Protein AF-0000000082937561 (afdb_homodimer)

Nearest PDB structures (foldseek):
  4a1i-assembly1_A  TM=9.685E-01  e=6.137E-28  Bacillus subtilis
  2mtz-assembly1_A  TM=8.978E-01  e=2.036E-22  Bacillus subtilis subsp. subtilis str. 168
  4jmx-assembly1_A  TM=8.622E-01  e=7.258E-08  Mycobacterium tuberculosis
  5uwv-assembly1_B  TM=8.806E-01  e=7.119E-07  Mycobacteroides abscessus ATCC 19977
  4gsq-assembly1_A  TM=8.524E-01  e=8.566E-07  Mycobacterium tuberculosis

Secondary structure (DSSP, 8-state):
-EEEPPTT--HHHHHHHHT--HHHHHHH-TTS-TT---TT-EEE-TT---GGG--EEEEEETTTTEEEEEETTEEEEEEE-BEE-TTSPPPPEEEEEEEEEE---GGGTTEEEEESSTT-EEE--S-GGGTTSEEESSSEE--HHHHHHHHHHS-TT-EEEEE-/-EEEPPTT--HHHHHHHHT--HHHHHHH-TTS-TT---TT-EEE-TT---GGG--EEEEEETTTTEEEEEETTEEEEEEE-BEE-TTSPPPPEEEEEEEEEE---GGGTTEEEEESSTT-EEE--S-GGGTTSEEESSSEE--HHHHHHHHHHS-TT-EEEEE-

Foldseek 3Di:
DKDFDAPPDALVQLCLLQVHDSVVQCVQPVVDDRGDDDGRDITDDPDADAQVVFQKAWEAEQVQQKIFIDGVNHTDDMFHKEFAAPPQGADAFKWWFNDKDACPDAQQAGIWTGISHRPETEGEGPCQVRTNYRHDSHYIYGHNVVVVVVPVPGDGSHMYGYDD/DKDFDAPPDALVQLCLLQVHDSVVQCVQPVVDDRGDDDGRDITDDPDADAQVVFQKAWEAEQVQQKIFIDGVNHTDDMFGKEFAAPPQGADAFKWWFNDKDACPDAQQGGIWTGISHRPETEGEGPCQVRTNYRHDSHYIYGHNVVVVVVPVPGDGSHMYGYDD

Organism: NCBI:txid1808955

Solvent-accessible surface area (backbone atoms only — not comparable to full-atom values): 16791 Å² total; per-residue (Å²): 47,77,43,65,38,50,84,92,59,44,60,31,40,50,18,54,19,61,53,39,57,48,67,61,36,47,66,62,33,78,85,57,54,81,88,59,78,50,62,69,37,78,40,46,42,80,97,43,57,54,44,85,78,43,58,44,38,36,42,34,28,58,78,75,25,32,38,35,35,25,46,76,86,36,81,73,49,76,42,64,17,16,30,21,16,90,99,26,56,46,75,71,47,82,39,27,30,72,43,71,22,61,51,57,38,66,73,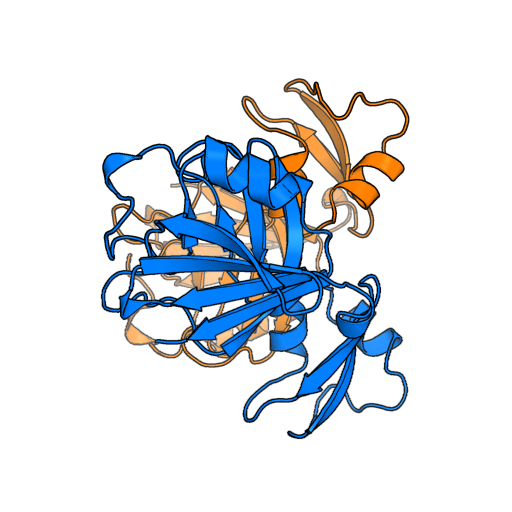35,18,50,23,38,30,32,34,50,35,67,85,33,31,44,21,9,35,72,52,70,84,50,52,64,35,60,72,38,82,21,32,36,31,27,47,42,72,54,36,49,52,50,55,73,70,48,60,72,24,26,36,34,38,30,41,103,46,78,43,67,38,48,84,90,61,44,59,30,41,52,18,53,18,60,52,40,56,49,68,58,36,47,66,62,31,78,87,56,54,80,88,59,79,51,62,71,39,79,40,45,41,80,94,44,57,54,41,84,78,42,59,43,38,35,40,35,29,59,78,74,26,33,38,34,35,26,46,76,88,36,80,73,49,75,42,65,16,17,30,22,15,90,100,25,56,46,75,70,46,82,38,27,30,70,43,70,22,61,52,56,39,68,73,36,18,51,25,36,31,32,34,48,36,68,83,34,31,44,20,9,34,69,54,71,84,49,52,63,35,61,71,37,83,21,31,38,32,28,48,40,71,54,36,49,52,50,56,73,71,50,60,72,24,27,37,33,39,31,42,102

Sequence (328 aa):
MIHTVKPGETLAQISLDYRTSLSMIINANPTINPNVIYPGQSIVIPGLPSPHTIPYHINVSINNRSLKLFKNGQLQKQYPIAVGRILHETPVGDFIIINKAPNPGGPYGTMWMSLSKQHYGIHGTNNPSSIGKAVSLGCIRMYNKDVEELSRLVPIGTRVTINPMIHTVKPGETLAQISLDYRTSLSMIINANPTINPNVIYPGQSIVIPGLPSPHTIPYHINVSINNRSLKLFKNGQLQKQYPIAVGRILHETPVGDFIIINKAPNPGGPYGTMWMSLSKQHYGIHGTNNPSSIGKAVSLGCIRMYNKDVEELSRLVPIGTRVTINP

pLDDT: mean 94.38, std 4.61, range [73.19, 98.94]

Radius of gyration: 19.63 Å; Cα contacts (8 Å, |Δi|>4): 800; chains: 2; bounding box: 46×50×46 Å

InterPro domains:
  IPR005490 L,D-transpeptidase catalytic domain [PF03734] (55-162)
  IPR005490 L,D-transpeptidase catalytic domain [PS52029] (56-163)
  IPR005490 L,D-transpeptidase catalytic domain [cd16913] (57-162)
  IPR018392 LysM domain [PF01476] (3-46)
  IPR018392 LysM domain [PS51782] (1-45)
  IPR018392 LysM domain [SM00257] (2-46)
  IPR018392 LysM domain [cd00118] (2-45)
  IPR036779 LysM domain superfamily [G3DSA:3.10.350.10] (1-51)
  IPR036779 LysM domain superfamily [SSF54106] (2-46)
  IPR038063 L,D-transpeptidase catalytic domain-like [G3DSA:2.40.440.10] (52-163)
  IPR038063 L,D-transpeptidase catalytic domain-like [SSF141523] (55-162)
  IPR050979 Bacterial L,D-transpeptidase [PTHR30582] (2-163)

Structure (mmCIF, N/CA/C/O backbone):
data_AF-0000000082937561-model_v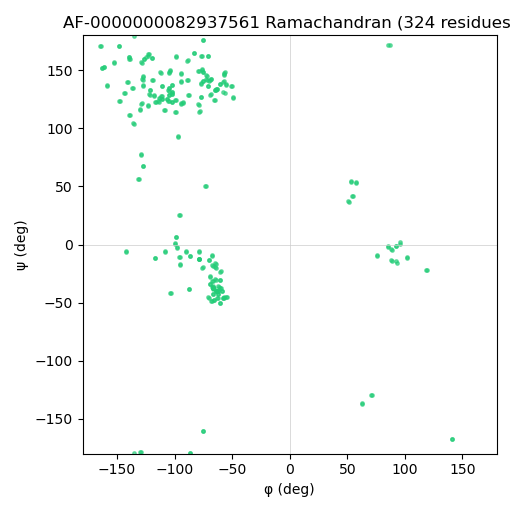1
#
loop_
_entity.id
_enti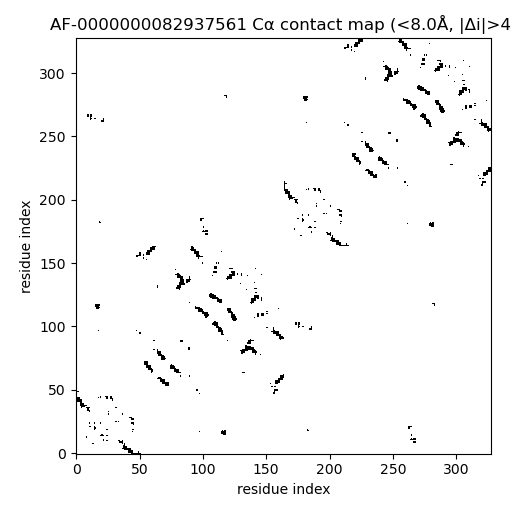ty.type
_entity.pdbx_description
1 polymer 'L,D-transpeptidase family protein'
#
loop_
_atom_site.group_PDB
_atom_site.id
_atom_site.type_symbol
_atom_site.label_atom_id
_atom_site.label_alt_id
_atom_site.label_comp_id
_atom_site.label_asym_id
_atom_site.label_entity_id
_atom_site.label_seq_id
_atom_site.pdbx_PDB_ins_code
_atom_site.Cartn_x
_atom_site.Cartn_y
_atom_site.Cartn_z
_atom_site.occupancy
_atom_site.B_iso_or_equiv
_atom_site.auth_seq_id
_atom_site.auth_comp_id
_atom_site.auth_asym_id
_atom_site.auth_atom_id
_atom_site.pdbx_PDB_model_num
ATOM 1 N N . MET A 1 1 ? 3.516 0.221 18.75 1 91.94 1 MET A N 1
ATOM 2 C CA . MET A 1 1 ? 2.178 0.688 19.094 1 91.94 1 MET A CA 1
ATOM 3 C C . MET A 1 1 ? 1.214 -0.484 19.25 1 91.94 1 MET A C 1
ATOM 5 O O . MET A 1 1 ? 1.534 -1.61 18.859 1 91.94 1 MET A O 1
ATOM 9 N N . ILE A 1 2 ? 0.009 -0.088 19.812 1 95.06 2 ILE A N 1
ATOM 10 C CA . ILE A 1 2 ? -1 -1.123 20.016 1 95.06 2 ILE A CA 1
ATOM 11 C C . ILE A 1 2 ? -2.195 -0.861 19.094 1 95.06 2 ILE A C 1
ATOM 13 O O . ILE A 1 2 ? -2.682 0.269 19.016 1 95.06 2 ILE A O 1
ATOM 17 N N . HIS A 1 3 ? -2.525 -1.867 18.344 1 96.06 3 HIS A N 1
ATOM 18 C CA . HIS A 1 3 ? -3.74 -1.872 17.531 1 96.06 3 HIS A CA 1
ATOM 19 C C . HIS A 1 3 ? -4.832 -2.711 18.188 1 96.06 3 HIS A C 1
ATOM 21 O O . HIS A 1 3 ? -4.582 -3.838 18.625 1 96.06 3 HIS A O 1
ATOM 27 N N . THR A 1 4 ? -6.012 -2.178 18.281 1 95.25 4 THR A N 1
ATOM 28 C CA . THR A 1 4 ? -7.16 -2.932 18.766 1 95.25 4 THR A CA 1
ATOM 29 C C . THR A 1 4 ? -7.922 -3.566 17.609 1 95.25 4 THR A C 1
ATOM 31 O O . THR A 1 4 ? -8.43 -2.863 16.734 1 95.25 4 THR A O 1
ATOM 34 N N . VAL A 1 5 ? -8.07 -4.832 17.625 1 95.19 5 VAL A N 1
ATOM 35 C CA . VAL A 1 5 ? -8.664 -5.594 16.531 1 95.19 5 VAL A CA 1
ATOM 36 C C . VAL A 1 5 ? -10.133 -5.203 16.375 1 95.19 5 VAL A C 1
ATOM 38 O O . VAL A 1 5 ? -10.867 -5.113 17.359 1 95.19 5 VAL A O 1
ATOM 41 N N . LYS A 1 6 ? -10.484 -4.969 15.148 1 93.44 6 LYS A N 1
ATOM 42 C CA . LYS A 1 6 ? -11.867 -4.684 14.797 1 93.44 6 LYS A CA 1
ATOM 43 C C . LYS A 1 6 ? -12.57 -5.93 14.258 1 93.44 6 LYS A C 1
ATOM 45 O O . LYS A 1 6 ? -11.914 -6.891 13.859 1 93.44 6 LYS A O 1
ATOM 50 N N . PRO A 1 7 ? -13.938 -5.875 14.289 1 91.38 7 PRO A N 1
ATOM 51 C CA . PRO A 1 7 ? -14.664 -7.027 13.75 1 91.38 7 PRO A CA 1
ATOM 52 C C . PRO A 1 7 ? -14.289 -7.348 12.305 1 91.38 7 PRO A C 1
ATOM 54 O O . PRO A 1 7 ? -14.234 -6.445 11.469 1 91.38 7 PRO A O 1
ATOM 57 N N . GLY A 1 8 ? -13.992 -8.617 12.07 1 87.75 8 GLY A N 1
ATOM 58 C CA . GLY A 1 8 ? -13.742 -9.07 10.711 1 87.75 8 GLY A CA 1
ATOM 59 C C . GLY A 1 8 ? -12.281 -8.93 10.305 1 87.75 8 GLY A C 1
ATOM 60 O O . GLY A 1 8 ? -11.883 -9.422 9.25 1 87.75 8 GLY A O 1
ATOM 61 N N . GLU A 1 9 ? -11.469 -8.359 11.156 1 90.38 9 GLU A N 1
ATOM 62 C CA . GLU A 1 9 ? -10.062 -8.164 10.805 1 90.38 9 GLU A CA 1
ATOM 63 C C . GLU A 1 9 ? -9.273 -9.453 10.969 1 90.38 9 GLU A C 1
ATOM 65 O O . GLU A 1 9 ? -9.617 -10.297 11.797 1 90.38 9 GLU A O 1
ATOM 70 N N . THR A 1 10 ? -8.25 -9.562 10.125 1 89.81 10 THR A N 1
ATOM 71 C CA . THR A 1 10 ? -7.258 -10.633 10.242 1 89.81 10 THR A CA 1
ATOM 72 C C . THR A 1 10 ? -5.863 -10.047 10.453 1 89.81 10 THR A C 1
ATOM 74 O O . THR A 1 10 ? -5.621 -8.875 10.164 1 89.81 10 THR A O 1
ATOM 77 N N . LEU A 1 11 ? -4.961 -10.875 10.961 1 91.06 11 LEU A N 1
ATOM 78 C CA . LEU A 1 11 ? -3.582 -10.422 11.094 1 91.06 11 LEU A CA 1
ATOM 79 C C . LEU A 1 11 ? -2.998 -10.062 9.727 1 91.06 11 LEU A C 1
ATOM 81 O O . LEU A 1 11 ? -2.191 -9.133 9.617 1 91.06 11 LEU A O 1
ATOM 85 N N . ALA A 1 12 ? -3.51 -10.766 8.766 1 89.19 12 ALA A N 1
ATOM 86 C CA . ALA A 1 12 ? -3.041 -10.523 7.406 1 89.19 12 ALA A CA 1
ATOM 87 C C . ALA A 1 12 ? -3.434 -9.125 6.934 1 89.19 12 ALA A C 1
ATOM 89 O O . ALA A 1 12 ? -2.604 -8.391 6.398 1 89.19 12 ALA A O 1
ATOM 90 N N . GLN A 1 13 ? -4.641 -8.82 7.148 1 90.5 13 GLN A N 1
ATOM 91 C CA . GLN A 1 13 ? -5.086 -7.496 6.734 1 90.5 13 GLN A CA 1
ATOM 92 C C . GLN A 1 13 ? -4.41 -6.402 7.555 1 90.5 13 GLN A C 1
ATOM 94 O O . GLN A 1 13 ? -4.094 -5.332 7.035 1 90.5 13 GLN A O 1
ATOM 99 N N . ILE A 1 14 ? -4.184 -6.656 8.82 1 92.94 14 ILE A N 1
ATOM 100 C CA . ILE A 1 14 ? -3.494 -5.703 9.688 1 92.94 14 ILE A CA 1
ATOM 101 C C . ILE A 1 14 ? -2.072 -5.48 9.172 1 92.94 14 ILE A C 1
ATOM 103 O O . ILE A 1 14 ? -1.595 -4.344 9.125 1 92.94 14 ILE A O 1
ATOM 107 N N . SER A 1 15 ? -1.448 -6.492 8.75 1 91.69 15 SER A N 1
ATOM 108 C CA . SER A 1 15 ? -0.121 -6.414 8.148 1 91.69 15 SER A CA 1
ATOM 109 C C . SER A 1 15 ? -0.12 -5.5 6.926 1 91.69 15 SER A C 1
ATOM 111 O O . SER A 1 15 ? 0.752 -4.637 6.793 1 91.69 15 SER A O 1
ATOM 113 N N . LEU A 1 16 ? -1.101 -5.66 6.062 1 90.81 16 LEU A N 1
ATOM 114 C CA . LEU A 1 16 ? -1.204 -4.848 4.855 1 90.81 16 LEU A CA 1
ATOM 115 C C . LEU A 1 16 ? -1.495 -3.391 5.207 1 90.81 16 LEU A C 1
ATOM 117 O O . LEU A 1 16 ? -0.904 -2.479 4.621 1 90.81 16 LEU A O 1
ATOM 121 N N . ASP A 1 17 ? -2.307 -3.184 6.207 1 93.62 17 ASP A N 1
ATOM 122 C CA . ASP A 1 17 ? -2.723 -1.843 6.605 1 93.62 17 ASP A CA 1
ATOM 123 C C . ASP A 1 17 ? -1.543 -1.038 7.145 1 93.62 17 ASP A C 1
ATOM 125 O O . ASP A 1 17 ? -1.39 0.142 6.824 1 93.62 17 ASP A O 1
ATOM 129 N N . TYR A 1 18 ? -0.669 -1.726 7.867 1 93.44 18 TYR A N 1
ATOM 130 C CA . TYR A 1 18 ? 0.402 -1.01 8.555 1 93.44 18 TYR A CA 1
ATOM 131 C C . TYR A 1 18 ? 1.706 -1.103 7.77 1 93.44 18 TYR A C 1
ATOM 133 O O . TYR A 1 18 ? 2.723 -0.534 8.172 1 93.44 18 TYR A O 1
ATOM 141 N N . ARG A 1 19 ? 1.686 -1.737 6.695 1 89.25 19 ARG A N 1
ATOM 142 C CA . ARG A 1 19 ? 2.891 -1.939 5.898 1 89.25 19 ARG A CA 1
ATOM 143 C C . ARG A 1 19 ? 3.996 -2.58 6.73 1 89.25 19 ARG A C 1
ATOM 145 O O . ARG A 1 19 ? 5.152 -2.158 6.664 1 89.25 19 ARG A O 1
ATOM 152 N N . THR A 1 20 ? 3.586 -3.551 7.535 1 86.81 20 THR A N 1
ATOM 153 C CA . THR A 1 20 ? 4.473 -4.367 8.359 1 86.81 20 THR A CA 1
ATOM 154 C C . THR A 1 20 ? 4.32 -5.848 8.016 1 86.81 20 THR A C 1
ATOM 156 O O . THR A 1 20 ? 3.199 -6.352 7.906 1 86.81 20 THR A O 1
ATOM 159 N N . SER A 1 21 ? 5.426 -6.469 7.766 1 84.94 21 SER A N 1
ATOM 160 C CA . SER A 1 21 ? 5.324 -7.867 7.359 1 84.94 21 SER A CA 1
ATOM 161 C C . SER A 1 21 ? 4.578 -8.688 8.398 1 84.94 21 SER A C 1
ATOM 163 O O . SER A 1 21 ? 4.66 -8.414 9.602 1 84.94 21 SER A O 1
ATOM 165 N N . LEU A 1 22 ? 3.885 -9.688 7.906 1 87.5 22 LEU A N 1
ATOM 166 C CA . LEU A 1 22 ? 3.139 -10.57 8.797 1 87.5 22 LEU A CA 1
ATOM 167 C C . LEU A 1 22 ? 4.07 -11.242 9.805 1 87.5 22 LEU A C 1
ATOM 169 O O . LEU A 1 22 ? 3.738 -11.344 10.992 1 87.5 22 LEU A O 1
ATOM 173 N N . SER A 1 23 ? 5.242 -11.641 9.367 1 88.62 23 SER A N 1
ATOM 174 C CA . SER A 1 23 ? 6.195 -12.305 10.242 1 88.62 23 SER A CA 1
ATOM 175 C C . SER A 1 23 ? 6.652 -11.383 11.367 1 88.62 23 SER A C 1
ATOM 177 O O . SER A 1 23 ? 6.812 -11.82 12.516 1 88.62 23 SER A O 1
ATOM 179 N N . MET A 1 24 ? 6.875 -10.148 11.078 1 87.88 24 MET A N 1
ATOM 180 C CA . MET A 1 24 ? 7.297 -9.18 12.094 1 87.88 24 MET A CA 1
ATOM 181 C C . MET A 1 24 ? 6.207 -8.984 13.141 1 87.88 24 MET A C 1
ATOM 183 O O . MET A 1 24 ? 6.5 -8.875 14.336 1 87.88 24 MET A O 1
ATOM 187 N N . ILE A 1 25 ? 4.934 -8.93 12.688 1 92.75 25 ILE A N 1
ATOM 188 C CA . ILE A 1 25 ? 3.814 -8.75 13.609 1 92.75 25 ILE A CA 1
ATOM 189 C C . ILE A 1 25 ? 3.684 -9.984 14.5 1 92.75 25 ILE A C 1
ATOM 191 O O . ILE A 1 25 ? 3.527 -9.859 15.719 1 92.75 25 ILE A O 1
ATOM 195 N N . ILE A 1 26 ? 3.822 -11.172 13.906 1 93.5 26 ILE A N 1
ATOM 196 C CA . ILE A 1 26 ? 3.711 -12.422 14.648 1 93.5 26 ILE A CA 1
ATOM 197 C C . ILE A 1 26 ? 4.809 -12.484 15.711 1 93.5 26 ILE A C 1
ATOM 199 O O . ILE A 1 26 ? 4.543 -12.805 16.875 1 93.5 26 ILE A O 1
ATOM 203 N N . ASN A 1 27 ? 6 -12.086 15.367 1 94.31 27 ASN A N 1
ATOM 204 C CA . ASN A 1 27 ? 7.129 -12.125 16.297 1 94.31 27 ASN A CA 1
ATOM 205 C C . ASN A 1 27 ? 6.945 -11.141 17.438 1 94.31 27 ASN A C 1
ATOM 207 O O . ASN A 1 27 ? 7.383 -11.406 18.562 1 94.31 27 ASN A O 1
ATOM 211 N N . ALA A 1 28 ? 6.293 -10.094 17.156 1 95.44 28 ALA A N 1
ATOM 212 C CA . ALA A 1 28 ? 6.066 -9.07 18.188 1 95.44 28 ALA A CA 1
ATOM 213 C C . ALA A 1 28 ? 4.93 -9.469 19.125 1 95.44 28 ALA A C 1
ATOM 215 O O . ALA A 1 28 ? 4.695 -8.82 20.141 1 95.44 28 ALA A O 1
ATOM 216 N N . ASN A 1 29 ? 4.172 -10.5 18.734 1 97 29 ASN A N 1
ATOM 217 C CA . ASN A 1 29 ? 3.031 -10.992 19.5 1 97 29 ASN A CA 1
ATOM 218 C C . ASN A 1 29 ? 3.127 -12.492 19.75 1 97 29 ASN A C 1
ATOM 220 O O . ASN A 1 29 ? 2.281 -13.258 19.281 1 97 29 ASN A O 1
ATOM 224 N N . PRO A 1 30 ? 4.051 -13 20.531 1 94.88 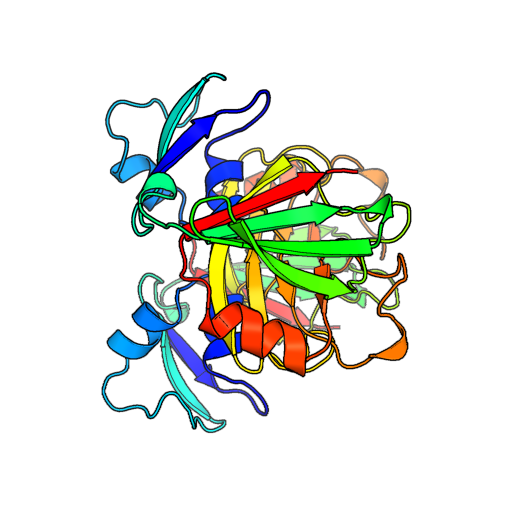30 PRO A N 1
ATOM 225 C CA . PRO A 1 30 ? 4.352 -14.43 20.641 1 94.88 30 PRO A CA 1
ATOM 226 C C . PRO A 1 30 ? 3.211 -15.227 21.281 1 94.88 30 PRO A C 1
ATOM 228 O O . PRO A 1 30 ? 3.148 -16.453 21.125 1 94.88 30 PRO A O 1
ATOM 231 N N . THR A 1 31 ? 2.336 -14.586 21.938 1 94 31 THR A N 1
ATOM 232 C CA . THR A 1 31 ? 1.303 -15.328 22.656 1 94 31 THR A CA 1
ATOM 233 C C . THR A 1 31 ? 0.015 -15.383 21.844 1 94 31 THR A C 1
ATOM 235 O O . THR A 1 31 ? -0.972 -15.984 22.266 1 94 31 THR A O 1
ATOM 238 N N . ILE A 1 32 ? 0.001 -14.781 20.766 1 92.5 32 ILE A N 1
ATOM 239 C CA . ILE A 1 32 ? -1.212 -14.734 19.953 1 92.5 32 ILE A CA 1
ATOM 240 C C . ILE A 1 32 ? -1.19 -15.852 18.922 1 92.5 32 ILE A C 1
ATOM 242 O O . ILE A 1 32 ? -0.143 -16.156 18.344 1 92.5 32 ILE A O 1
ATOM 246 N N . ASN A 1 33 ? -2.332 -16.438 18.734 1 92.12 33 ASN A N 1
ATOM 247 C CA . ASN A 1 33 ? -2.504 -17.359 17.609 1 92.12 33 ASN A CA 1
ATOM 248 C C . ASN A 1 33 ? -2.707 -16.594 16.297 1 92.12 33 ASN A C 1
ATOM 250 O O . ASN A 1 33 ? -3.719 -15.922 16.125 1 92.12 33 ASN A O 1
ATOM 254 N N . PRO A 1 34 ? -1.844 -16.672 15.383 1 87 34 PRO A N 1
ATOM 255 C CA . PRO A 1 34 ? -1.901 -15.859 14.172 1 87 34 PRO A CA 1
ATOM 256 C C . PRO A 1 34 ? -3.123 -16.172 13.312 1 87 34 PRO A C 1
ATOM 258 O O . PRO A 1 34 ? -3.502 -15.367 12.453 1 87 34 PRO A O 1
ATOM 261 N N . ASN A 1 35 ? -3.727 -17.266 13.555 1 85.88 35 ASN A N 1
ATOM 262 C CA . ASN A 1 35 ? -4.832 -17.703 12.703 1 85.88 35 ASN A CA 1
ATOM 263 C C . ASN A 1 35 ? -6.18 -17.281 13.281 1 85.88 35 ASN A C 1
ATOM 265 O O . ASN A 1 35 ? -7.199 -17.344 12.594 1 85.88 35 ASN A O 1
ATOM 269 N N . VAL A 1 36 ? -6.145 -16.938 14.555 1 90.12 36 VAL A N 1
ATOM 270 C CA . VAL A 1 36 ? -7.402 -16.562 15.195 1 90.12 36 VAL A CA 1
ATOM 271 C C . VAL A 1 36 ? -7.18 -15.375 16.125 1 90.12 36 VAL A C 1
ATOM 273 O O . VAL A 1 36 ? -6.504 -15.492 17.141 1 90.12 36 VAL A O 1
ATOM 276 N N . ILE A 1 37 ? -7.73 -14.258 15.734 1 92.81 37 ILE A N 1
ATOM 277 C CA . ILE A 1 37 ? -7.746 -13.094 16.609 1 92.81 37 ILE A CA 1
ATOM 278 C C . ILE A 1 37 ? -9.188 -12.625 16.828 1 92.81 37 ILE A C 1
ATOM 280 O O . ILE A 1 37 ? -10.086 -12.984 16.062 1 92.81 37 ILE A O 1
ATOM 284 N N . TYR A 1 38 ? -9.398 -11.828 17.875 1 94.62 38 TYR A N 1
ATOM 285 C CA . TYR A 1 38 ? -10.75 -11.453 18.266 1 94.62 38 TYR A CA 1
ATOM 286 C C . TYR A 1 38 ? -10.883 -9.938 18.391 1 94.62 38 TYR A C 1
ATOM 288 O O . TYR A 1 38 ? -9.938 -9.25 18.781 1 94.62 38 TYR A O 1
ATOM 296 N N . PRO A 1 39 ? -12.133 -9.492 17.984 1 94.88 39 PRO A N 1
ATOM 297 C CA . PRO A 1 39 ? -12.375 -8.062 18.188 1 94.88 39 PRO A CA 1
ATOM 298 C C . PRO A 1 39 ? -12.062 -7.613 19.625 1 94.88 39 PRO A C 1
ATOM 300 O O . PRO A 1 39 ? -12.406 -8.312 20.578 1 94.88 39 PRO A O 1
ATOM 303 N N . GLY A 1 40 ? -11.406 -6.477 19.703 1 96.31 40 GLY A N 1
ATOM 304 C CA . GLY A 1 40 ? -11.047 -5.949 21.016 1 96.31 40 GLY A CA 1
ATOM 305 C C . GLY A 1 40 ? -9.672 -6.375 21.469 1 96.31 40 GLY A C 1
ATOM 306 O O . GLY A 1 40 ? -9.117 -5.797 22.406 1 96.31 40 GLY A O 1
ATOM 307 N N . GLN A 1 41 ? -9.086 -7.363 20.828 1 96.56 41 GLN A N 1
ATOM 308 C CA . GLN A 1 41 ? -7.758 -7.871 21.156 1 96.56 41 GLN A CA 1
ATOM 309 C C . GLN A 1 41 ? -6.672 -6.867 20.781 1 96.56 41 GLN A C 1
ATOM 311 O O . GLN A 1 41 ? -6.766 -6.199 19.75 1 96.56 41 GLN A O 1
ATOM 316 N N . SER A 1 42 ? -5.66 -6.801 21.688 1 96.31 42 SER A N 1
ATOM 317 C CA . SER A 1 42 ? -4.531 -5.914 21.438 1 96.31 42 SER A CA 1
ATOM 318 C C . SER A 1 42 ? -3.451 -6.613 20.609 1 96.31 42 SER A C 1
ATOM 320 O O . SER A 1 42 ? -3.057 -7.734 20.938 1 96.31 42 SER A O 1
ATOM 322 N N . ILE A 1 43 ? -3.055 -5.953 19.547 1 97.06 43 ILE A N 1
ATOM 323 C CA . ILE A 1 43 ? -1.947 -6.43 18.719 1 97.06 43 ILE A CA 1
ATOM 324 C C . ILE A 1 43 ? -0.82 -5.398 18.734 1 97.06 43 ILE A C 1
ATOM 326 O O . ILE A 1 43 ? -1.042 -4.223 18.438 1 97.06 43 ILE A O 1
ATOM 330 N N . VAL A 1 44 ? 0.37 -5.836 19.031 1 96.62 44 VAL A N 1
ATOM 331 C CA . VAL A 1 44 ? 1.536 -4.961 18.984 1 96.62 44 VAL A CA 1
ATOM 332 C C . VAL A 1 44 ? 2.012 -4.797 17.547 1 96.62 44 VAL A C 1
ATOM 334 O O . VAL A 1 44 ? 2.289 -5.781 16.859 1 96.62 44 VAL A O 1
ATOM 337 N N . ILE A 1 45 ? 2.045 -3.562 17.062 1 94.88 45 ILE A N 1
ATOM 338 C CA . ILE A 1 45 ? 2.668 -3.232 15.781 1 94.88 45 ILE A CA 1
ATOM 339 C C . ILE A 1 45 ? 4.062 -2.66 16.016 1 94.88 45 ILE A C 1
ATOM 341 O O . ILE A 1 45 ? 4.207 -1.558 16.547 1 94.88 45 ILE A O 1
ATOM 345 N N . PRO A 1 46 ? 5.02 -3.33 15.617 1 91.62 46 PRO A N 1
ATOM 346 C CA . PRO A 1 46 ? 6.367 -2.84 15.93 1 91.62 46 PRO A CA 1
ATOM 347 C C . PRO A 1 46 ? 6.785 -1.672 15.039 1 91.62 46 PRO A C 1
ATOM 349 O O . PRO A 1 46 ? 6.293 -1.536 13.914 1 91.62 46 PRO A O 1
ATOM 352 N N . GLY A 1 47 ? 7.641 -0.804 15.586 1 87.19 47 GLY A N 1
ATOM 353 C CA . GLY A 1 47 ? 8.312 0.199 14.773 1 87.19 47 GLY A CA 1
ATOM 354 C C . GLY A 1 47 ? 7.559 1.516 14.711 1 87.19 47 GLY A C 1
ATOM 355 O O . GLY A 1 47 ? 7.98 2.445 14.023 1 87.19 47 GLY A O 1
ATOM 356 N N . LEU A 1 48 ? 6.449 1.559 15.336 1 89.56 48 LEU A N 1
ATOM 357 C CA . LEU A 1 48 ? 5.668 2.791 15.359 1 89.56 48 LEU A CA 1
ATOM 358 C C . LEU A 1 48 ? 5.488 3.291 16.781 1 89.56 48 LEU A C 1
ATOM 360 O O . LEU A 1 48 ? 5.34 2.492 17.719 1 89.56 48 LEU A O 1
ATOM 364 N N . PRO A 1 49 ? 5.559 4.562 16.891 1 90.88 49 PRO A N 1
ATOM 365 C CA . PRO A 1 49 ? 5.332 5.105 18.234 1 90.88 49 PRO A CA 1
ATOM 366 C C . PRO A 1 49 ? 3.877 4.984 18.672 1 90.88 49 PRO A C 1
ATOM 368 O O . PRO A 1 49 ? 2.982 4.82 17.844 1 90.88 49 PRO A O 1
ATOM 371 N N . SER A 1 50 ? 3.697 5.105 20.016 1 91.94 50 SER A N 1
ATOM 372 C CA . SER A 1 50 ? 2.33 5.184 20.516 1 91.94 50 SER A CA 1
ATOM 373 C C . SER A 1 50 ? 1.667 6.496 20.109 1 91.94 50 SER A C 1
ATOM 375 O O . SER A 1 50 ? 2.18 7.574 20.422 1 91.94 50 SER A O 1
ATOM 377 N N . PRO A 1 51 ? 0.498 6.355 19.547 1 91.25 51 PRO A N 1
ATOM 378 C CA . PRO A 1 51 ? -0.18 7.578 19.094 1 91.25 51 PRO A CA 1
ATOM 379 C C . PRO A 1 51 ? -0.558 8.5 20.25 1 91.25 51 PRO A C 1
ATOM 381 O O . PRO A 1 51 ? -0.671 9.711 20.062 1 91.25 51 PRO A O 1
ATOM 384 N N . HIS A 1 52 ? -0.621 8.023 21.375 1 91.44 52 HIS A N 1
ATOM 385 C CA . HIS A 1 52 ? -1.092 8.789 22.531 1 91.44 52 HIS A CA 1
ATOM 386 C C . HIS A 1 52 ? 0.001 9.711 23.062 1 91.44 52 HIS A C 1
ATOM 388 O O . HIS A 1 52 ? -0.273 10.609 23.859 1 91.44 52 HIS A O 1
ATOM 394 N N . THR A 1 53 ? 1.217 9.508 22.609 1 93.69 53 THR A N 1
ATOM 395 C CA . THR A 1 53 ? 2.316 10.359 23.047 1 93.69 53 THR A CA 1
ATOM 396 C C . THR A 1 53 ? 2.473 11.562 22.125 1 93.69 53 THR A C 1
ATOM 398 O O . THR A 1 53 ? 3.275 12.461 22.406 1 93.69 53 THR A O 1
ATOM 401 N N . ILE A 1 54 ? 1.736 11.57 21.094 1 96.56 54 ILE A N 1
ATOM 402 C CA . ILE A 1 54 ? 1.812 12.633 20.094 1 96.56 54 ILE A CA 1
ATOM 403 C C . ILE A 1 54 ? 0.701 13.648 20.328 1 96.56 54 ILE A C 1
ATOM 405 O O . ILE A 1 54 ? -0.478 13.289 20.375 1 96.56 54 ILE A O 1
ATOM 409 N N . PRO A 1 55 ? 1.025 14.844 20.484 1 97.88 55 PRO A N 1
ATOM 410 C CA . PRO A 1 55 ? 0.027 15.844 20.875 1 97.88 55 PRO A CA 1
ATOM 411 C C . PRO A 1 55 ? -0.843 16.297 19.703 1 97.88 55 PRO A C 1
ATOM 413 O O . PRO A 1 55 ? -1.8 17.047 19.891 1 97.88 55 PRO A O 1
ATOM 416 N N . TYR A 1 56 ? -0.526 15.852 18.5 1 98.62 56 TYR A N 1
ATOM 417 C CA . TYR A 1 56 ? -1.252 16.266 17.297 1 98.62 56 TYR A CA 1
ATOM 418 C C . TYR A 1 56 ? -2.355 15.266 16.969 1 98.62 56 TYR A C 1
ATOM 420 O O . TYR A 1 56 ? -2.221 14.07 17.219 1 98.62 56 TYR A O 1
ATOM 428 N N . HIS A 1 57 ? -3.434 15.797 16.422 1 98.5 57 HIS A N 1
ATOM 429 C CA . HIS A 1 57 ? -4.562 15.016 15.922 1 98.5 57 HIS A CA 1
ATOM 430 C C . HIS A 1 57 ? -5.156 15.641 14.664 1 98.5 57 HIS A C 1
ATOM 432 O O . HIS A 1 57 ? -5.363 16.859 14.609 1 98.5 57 HIS A O 1
ATOM 438 N N . ILE A 1 58 ? -5.328 14.812 13.664 1 98.88 58 ILE A N 1
ATOM 439 C CA . ILE A 1 58 ? -5.957 15.25 12.422 1 98.88 58 ILE A CA 1
ATOM 440 C C . ILE A 1 58 ? -7.406 14.766 12.383 1 98.88 58 ILE A C 1
ATOM 442 O O . ILE A 1 58 ? -7.684 13.594 12.641 1 98.88 58 ILE A O 1
ATOM 446 N N . ASN A 1 59 ? -8.297 15.633 12.117 1 98.88 59 ASN A N 1
ATOM 447 C CA . ASN A 1 59 ? -9.703 15.32 11.906 1 98.88 59 ASN A CA 1
ATOM 448 C C . ASN A 1 59 ? -10.156 15.656 10.492 1 98.88 59 ASN A C 1
ATOM 450 O O . ASN A 1 59 ? -10.023 16.797 10.047 1 98.88 59 ASN A O 1
ATOM 454 N N . VAL A 1 60 ? -10.664 14.703 9.758 1 98.88 60 VAL A N 1
ATOM 455 C CA . VAL A 1 60 ? -11.109 14.867 8.383 1 98.88 60 VAL A CA 1
ATOM 456 C C . VAL A 1 60 ? -12.633 14.742 8.305 1 98.88 60 VAL A C 1
ATOM 458 O O . VAL A 1 60 ? -13.203 13.766 8.797 1 98.88 60 VAL A O 1
ATOM 461 N N . SER A 1 61 ? -13.227 15.695 7.719 1 98.62 61 SER A N 1
ATOM 462 C CA . SER A 1 61 ? -14.656 15.656 7.43 1 98.62 61 SER A CA 1
ATOM 463 C C . SER A 1 61 ? -14.914 15.484 5.938 1 98.62 61 SER A C 1
ATOM 465 O O . SER A 1 61 ? -14.656 16.406 5.152 1 98.62 61 SER A O 1
ATOM 467 N N . ILE A 1 62 ? -15.508 14.367 5.582 1 98 62 ILE A N 1
ATOM 468 C CA . ILE A 1 62 ? -15.719 14.055 4.172 1 98 62 ILE A CA 1
ATOM 469 C C . ILE A 1 62 ? -16.734 15.023 3.572 1 98 62 ILE A C 1
ATOM 471 O O . ILE A 1 62 ? -16.484 15.641 2.541 1 98 62 ILE A O 1
ATOM 475 N N . ASN A 1 63 ? -17.828 15.242 4.188 1 97 63 ASN A N 1
ATOM 476 C CA . ASN A 1 63 ? -18.922 16.062 3.662 1 97 63 ASN A CA 1
ATOM 477 C C . ASN A 1 63 ? -18.516 17.531 3.568 1 97 63 ASN A C 1
ATOM 479 O O . ASN A 1 63 ? -18.891 18.219 2.613 1 97 63 ASN A O 1
ATOM 483 N N . ASN A 1 64 ? -17.734 17.938 4.566 1 97.88 64 ASN A N 1
ATOM 484 C CA . ASN A 1 64 ? -17.328 19.344 4.586 1 97.88 64 ASN A CA 1
ATOM 485 C C . ASN A 1 64 ? -16.078 19.578 3.764 1 97.88 64 ASN A C 1
ATOM 487 O O . ASN A 1 64 ? -15.648 20.719 3.572 1 97.88 64 ASN A O 1
ATOM 491 N N . ARG A 1 65 ? -15.438 18.5 3.34 1 98.31 65 ARG A N 1
ATOM 492 C CA . ARG A 1 65 ? -14.203 18.562 2.568 1 98.31 65 ARG A CA 1
ATOM 493 C C . ARG A 1 65 ? -13.156 19.422 3.285 1 98.31 65 ARG A C 1
ATOM 495 O O . ARG A 1 65 ? -12.617 20.359 2.705 1 98.31 65 ARG A O 1
ATOM 502 N N . SER A 1 66 ? -12.977 18.953 4.547 1 98.69 66 SER A N 1
ATOM 503 C CA . SER A 1 66 ? -12.07 19.734 5.383 1 98.69 66 SER A CA 1
ATOM 504 C C . SER A 1 66 ? -11.203 18.844 6.254 1 98.69 66 SER A C 1
ATOM 506 O O . SER A 1 66 ? -11.672 17.797 6.738 1 98.69 66 SER A O 1
ATOM 508 N N . LEU A 1 67 ? -9.969 19.234 6.355 1 98.88 67 LEU A N 1
ATOM 509 C CA . LEU A 1 67 ? -9.016 18.625 7.281 1 98.88 67 LEU A CA 1
ATOM 510 C C . LEU A 1 67 ? -8.594 19.625 8.352 1 98.88 67 LEU A C 1
ATOM 512 O O . LEU A 1 67 ? -8.117 20.719 8.039 1 98.88 67 LEU A O 1
ATOM 516 N N . LYS A 1 68 ? -8.797 19.25 9.594 1 98.94 68 LYS A N 1
ATOM 517 C CA . LYS A 1 68 ? -8.414 20.078 10.727 1 98.94 68 LYS A CA 1
ATOM 518 C C . LYS A 1 68 ? -7.25 19.469 11.5 1 98.94 68 LYS A C 1
ATOM 520 O O . LYS A 1 68 ? -7.227 18.25 11.734 1 98.94 68 LYS A O 1
ATOM 525 N N . LEU A 1 69 ? -6.363 20.297 11.828 1 98.88 69 LEU A N 1
ATOM 526 C CA . LEU A 1 69 ? -5.23 19.891 12.656 1 98.88 69 LEU A CA 1
ATOM 527 C C . LEU A 1 69 ? -5.379 20.438 14.07 1 98.88 69 LEU A C 1
ATOM 529 O O . LEU A 1 69 ? -5.551 21.641 14.266 1 98.88 69 LEU A O 1
ATOM 533 N N . PHE A 1 70 ? -5.309 19.531 14.992 1 98.81 70 PHE A N 1
ATOM 534 C CA . PHE A 1 70 ? -5.355 19.891 16.391 1 98.81 70 PHE A CA 1
ATOM 535 C C . PHE A 1 70 ? -4.012 19.625 17.078 1 98.81 70 PHE A C 1
ATOM 537 O O . PHE A 1 70 ? -3.301 18.688 16.703 1 98.81 70 PHE A O 1
ATOM 544 N N . LYS A 1 71 ? -3.682 20.406 18.031 1 98.38 71 LYS A N 1
ATOM 545 C CA . LYS A 1 71 ? -2.578 20.203 18.969 1 98.38 71 LYS A CA 1
ATOM 546 C C . LYS A 1 71 ? -3.049 20.344 20.406 1 98.38 71 LYS A C 1
ATOM 548 O O . LYS A 1 71 ? -3.568 21.391 20.797 1 98.38 71 LYS A O 1
ATOM 553 N N . ASN A 1 72 ? -2.873 19.328 21.172 1 97.56 72 ASN A N 1
ATOM 554 C CA . ASN A 1 72 ? -3.352 19.328 22.547 1 97.56 72 ASN A CA 1
ATOM 555 C C . ASN A 1 72 ? -4.816 19.75 22.625 1 97.56 72 ASN A C 1
ATOM 557 O O . ASN A 1 72 ? -5.176 20.609 23.438 1 97.56 72 ASN A O 1
ATOM 561 N N . GLY A 1 73 ? -5.551 19.297 21.641 1 96.94 73 GLY A N 1
ATOM 562 C CA . GLY A 1 73 ? -6.992 19.516 21.672 1 96.94 73 GLY A CA 1
ATOM 563 C C . GLY A 1 73 ? -7.406 20.859 21.109 1 96.94 73 GLY A C 1
ATOM 564 O O . GLY A 1 73 ? -8.602 21.141 20.984 1 96.94 73 GLY A O 1
ATOM 565 N N . GLN A 1 74 ? -6.402 21.641 20.719 1 98.38 74 GLN A N 1
ATOM 566 C CA . GLN A 1 74 ? -6.703 22.969 20.188 1 98.38 74 GLN A CA 1
ATOM 567 C C . GLN A 1 74 ? -6.539 23.016 18.672 1 98.38 74 GLN A C 1
ATOM 569 O O . GLN A 1 74 ? -5.535 22.531 18.141 1 98.38 74 GLN A O 1
ATOM 574 N N . LEU A 1 75 ? -7.484 23.609 18.047 1 98.44 75 LEU A N 1
ATOM 575 C CA . LEU A 1 75 ? -7.418 23.734 16.594 1 98.44 75 LEU A CA 1
ATOM 576 C C . LEU A 1 75 ? -6.254 24.641 16.188 1 98.44 75 LEU A C 1
ATOM 578 O O . LEU A 1 75 ? -6.125 25.766 16.688 1 98.44 75 LEU A O 1
ATOM 582 N N . GLN A 1 76 ? -5.418 24.094 15.367 1 98.62 76 GLN A N 1
ATOM 583 C CA . GLN A 1 76 ? -4.258 24.844 14.906 1 98.62 76 GLN A CA 1
ATOM 584 C C . GLN A 1 76 ? -4.461 25.359 13.477 1 98.62 76 GLN A C 1
ATOM 586 O O . GLN A 1 76 ? -4.102 26.484 13.164 1 98.62 76 GLN A O 1
ATOM 591 N N . LYS A 1 77 ? -5.039 24.5 12.602 1 98.56 77 LYS A N 1
ATOM 592 C CA . LYS A 1 77 ? -5.188 24.797 11.18 1 98.56 77 LYS A CA 1
ATOM 593 C C . LYS A 1 77 ? -6.379 24.062 10.586 1 98.56 77 LYS A C 1
ATOM 595 O O . LYS A 1 77 ? -6.828 23.047 11.141 1 98.56 77 LYS A O 1
ATOM 600 N N . GLN A 1 78 ? -6.852 24.609 9.531 1 98.75 78 GLN A N 1
ATOM 601 C CA . GLN A 1 78 ? -7.891 23.984 8.727 1 98.75 78 GLN A CA 1
ATOM 602 C C . GLN A 1 78 ? -7.578 24.109 7.234 1 98.75 78 GLN A C 1
ATOM 604 O O . GLN A 1 78 ? -7.148 25.172 6.77 1 98.75 78 GLN A O 1
ATOM 609 N N . TYR A 1 79 ? -7.73 23.047 6.52 1 98.81 79 TYR A N 1
ATOM 610 C CA . TYR A 1 79 ? -7.391 22.984 5.102 1 98.81 79 TYR A CA 1
ATOM 611 C C . TYR A 1 79 ? -8.562 22.469 4.277 1 98.81 79 TYR A C 1
ATOM 613 O O . TYR A 1 79 ? -9.258 21.531 4.699 1 98.81 79 TYR A O 1
ATOM 621 N N . PRO A 1 80 ? -8.781 23.016 3.09 1 98.75 80 PRO A N 1
ATOM 622 C CA . PRO A 1 80 ? -9.664 22.344 2.143 1 98.75 80 PRO A CA 1
ATOM 623 C C . PRO A 1 80 ? -9.039 21.078 1.549 1 98.75 80 PRO A C 1
ATOM 625 O O . PRO A 1 80 ? -7.828 21.031 1.322 1 98.75 80 PRO A O 1
ATOM 628 N N . ILE A 1 81 ? -9.852 20.094 1.299 1 98.81 81 ILE A N 1
ATOM 629 C CA . ILE A 1 81 ? -9.328 18.844 0.77 1 98.81 81 ILE A CA 1
ATOM 630 C C . ILE A 1 81 ? -10.273 18.297 -0.302 1 98.81 81 ILE A C 1
ATOM 632 O O . ILE A 1 81 ? -11.398 18.781 -0.449 1 98.81 81 ILE A O 1
ATOM 636 N N . ALA A 1 82 ? -9.773 17.422 -1.091 1 98.25 82 ALA A N 1
ATOM 637 C CA . ALA A 1 82 ? -10.602 16.547 -1.919 1 98.25 82 ALA A CA 1
ATOM 638 C C . ALA A 1 82 ? -10.656 15.141 -1.342 1 98.25 82 ALA A C 1
ATOM 640 O O . ALA A 1 82 ? -9.727 14.703 -0.662 1 98.25 82 ALA A O 1
ATOM 641 N N . VAL A 1 83 ? -11.812 14.477 -1.601 1 97.12 83 VAL A N 1
ATOM 642 C CA . VAL A 1 83 ? -12.023 13.141 -1.051 1 97.12 83 VAL A CA 1
ATOM 643 C C . VAL A 1 83 ? -12.469 12.195 -2.158 1 97.12 83 VAL A C 1
ATOM 645 O O . VAL A 1 83 ? -12.555 12.586 -3.324 1 97.12 83 VAL A O 1
ATOM 648 N N . GLY A 1 84 ? -12.703 11.016 -1.743 1 94.81 84 GLY A N 1
ATOM 649 C CA . GLY A 1 84 ? -13.062 9.992 -2.705 1 94.81 84 GLY A CA 1
ATOM 650 C C . GLY A 1 84 ? -14.422 10.219 -3.342 1 94.81 84 GLY A C 1
ATOM 651 O O . GLY A 1 84 ? -15.352 10.688 -2.682 1 94.81 84 GLY A O 1
ATOM 652 N N . ARG A 1 85 ? -14.484 9.891 -4.645 1 87.94 85 ARG A N 1
ATOM 653 C CA . ARG A 1 85 ? -15.742 9.945 -5.379 1 87.94 85 ARG A CA 1
ATOM 654 C C . ARG A 1 85 ? -16.641 8.773 -5.016 1 87.94 85 ARG A C 1
ATOM 656 O O . ARG A 1 85 ? -16.234 7.875 -4.277 1 87.94 85 ARG A O 1
ATOM 663 N N . ILE A 1 86 ? -17.75 8.852 -5.57 1 75.75 86 ILE A N 1
ATOM 664 C CA . ILE A 1 86 ? -18.719 7.785 -5.344 1 75.75 86 ILE A CA 1
ATOM 665 C C . ILE A 1 86 ? -18.125 6.449 -5.77 1 75.75 86 ILE A C 1
ATOM 667 O O . ILE A 1 86 ? -17.453 6.363 -6.805 1 75.75 86 ILE A O 1
ATOM 671 N N . LEU A 1 87 ? -18.359 5.328 -5.004 1 73.62 87 LEU A N 1
ATOM 672 C CA . LEU A 1 87 ? -17.906 3.955 -5.219 1 73.62 87 LEU A CA 1
ATOM 673 C C . LEU A 1 87 ? -16.438 3.803 -4.855 1 73.62 87 LEU A C 1
ATOM 675 O O . LEU A 1 87 ? -15.906 2.686 -4.828 1 73.62 87 LEU A 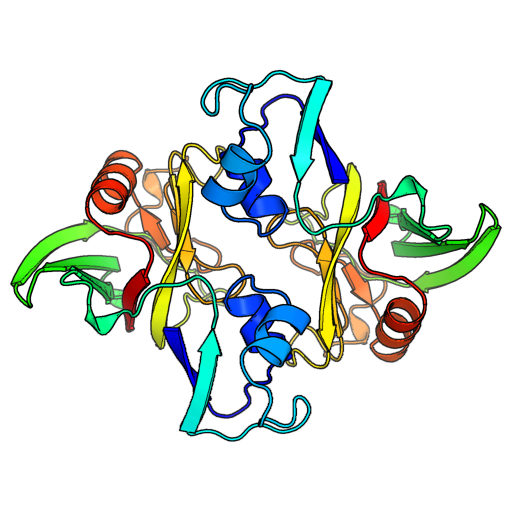O 1
ATOM 679 N N . HIS A 1 88 ? -15.766 4.934 -4.602 1 80.31 88 HIS A N 1
ATOM 680 C CA . HIS A 1 88 ? -14.383 4.938 -4.137 1 80.31 88 HIS A CA 1
ATOM 681 C C . HIS A 1 88 ? -14.211 5.852 -2.93 1 80.31 88 HIS A C 1
ATOM 683 O O . HIS A 1 88 ? -13.32 6.707 -2.914 1 80.31 88 HIS A O 1
ATOM 689 N N . GLU A 1 89 ? -14.953 5.57 -2.006 1 88.12 89 GLU A N 1
ATOM 690 C CA . GLU A 1 89 ? -15.102 6.5 -0.887 1 88.12 89 GLU A CA 1
ATOM 691 C C . GLU A 1 89 ? -13.875 6.465 0.025 1 88.12 89 GLU A C 1
ATOM 693 O O . GLU A 1 89 ? -13.242 5.418 0.184 1 88.12 89 GLU A O 1
ATOM 698 N N . THR A 1 90 ? -13.617 7.539 0.563 1 94.75 90 THR A N 1
ATOM 699 C CA . THR A 1 90 ? -12.633 7.621 1.64 1 94.75 90 THR A CA 1
ATOM 700 C C . THR A 1 90 ? -13.094 6.816 2.854 1 94.75 90 THR A C 1
ATOM 702 O O . THR A 1 90 ? -14.25 6.898 3.258 1 94.75 90 THR A O 1
ATOM 705 N N . PRO A 1 91 ? -12.242 6.078 3.379 1 94.94 91 PRO A N 1
ATOM 706 C CA . PRO A 1 91 ? -12.672 5.242 4.504 1 94.94 91 PRO A CA 1
ATOM 707 C C . PRO A 1 91 ? -12.938 6.051 5.77 1 94.94 91 PRO A C 1
ATOM 709 O O . PRO A 1 91 ? -12.148 6.93 6.125 1 94.94 91 PRO A O 1
ATOM 712 N N . VAL A 1 92 ? -14.023 5.742 6.438 1 96.69 92 VAL A N 1
ATOM 713 C CA . VAL A 1 92 ? -14.359 6.359 7.715 1 96.69 92 VAL A CA 1
ATOM 714 C C . VAL A 1 92 ? -13.734 5.559 8.859 1 96.69 92 VAL A C 1
ATOM 716 O O . VAL A 1 92 ? -13.695 4.324 8.812 1 96.69 92 VAL A O 1
ATOM 719 N N . GLY A 1 93 ? -13.25 6.219 9.883 1 96.88 93 GLY A N 1
ATOM 720 C CA . GLY A 1 93 ? -12.695 5.523 11.039 1 96.88 93 GLY A CA 1
ATOM 721 C C . GLY A 1 93 ? -11.461 6.199 11.602 1 96.88 93 GLY A C 1
ATOM 722 O O . GLY A 1 93 ? -11.211 7.375 11.336 1 96.88 93 GLY A O 1
ATOM 723 N N . ASP A 1 94 ? -10.758 5.449 12.5 1 96.94 94 ASP A N 1
ATOM 724 C CA . ASP A 1 94 ? -9.547 5.945 13.156 1 96.94 94 ASP A CA 1
ATOM 725 C C . ASP A 1 94 ? -8.297 5.305 12.562 1 96.94 94 ASP A C 1
ATOM 727 O O . ASP A 1 94 ? -8.203 4.082 12.469 1 96.94 94 ASP A O 1
ATOM 731 N N . PHE A 1 95 ? -7.367 6.148 12.188 1 97.69 95 PHE A N 1
ATOM 732 C CA . PHE A 1 95 ? -6.117 5.742 11.562 1 97.69 95 PHE A CA 1
ATOM 733 C C . PHE A 1 95 ? -4.934 6.492 12.164 1 97.69 95 PHE A C 1
ATOM 735 O O . PHE A 1 95 ? -5.105 7.277 13.102 1 97.69 95 PHE A O 1
ATOM 742 N N . ILE A 1 96 ? -3.705 6.195 11.648 1 97.44 96 ILE A N 1
ATOM 743 C CA . ILE A 1 96 ? -2.512 6.965 11.984 1 97.44 96 ILE A CA 1
ATOM 744 C C . ILE A 1 96 ? -1.654 7.156 10.734 1 97.44 96 ILE A C 1
ATOM 746 O O . ILE A 1 96 ? -1.793 6.414 9.758 1 97.44 96 ILE A O 1
ATOM 750 N N . ILE A 1 97 ? -0.837 8.117 10.812 1 97.38 97 ILE A N 1
ATOM 751 C CA . ILE A 1 97 ? 0.183 8.281 9.781 1 97.38 97 ILE A CA 1
ATOM 752 C C . ILE A 1 97 ? 1.31 7.277 10 1 97.38 97 ILE A C 1
ATOM 754 O O . ILE A 1 97 ? 1.926 7.254 11.07 1 97.38 97 ILE A O 1
ATOM 758 N N . ILE A 1 98 ? 1.635 6.484 8.898 1 93.62 98 ILE A N 1
ATOM 759 C CA . ILE A 1 98 ? 2.6 5.426 9.18 1 93.62 98 ILE A CA 1
ATOM 760 C C . ILE A 1 98 ? 3.867 5.652 8.367 1 93.62 98 ILE A C 1
ATOM 762 O O . ILE A 1 98 ? 4.891 5 8.602 1 93.62 98 ILE A O 1
ATOM 766 N N . ASN A 1 99 ? 3.783 6.551 7.445 1 91.81 99 ASN A N 1
ATOM 767 C CA . ASN A 1 99 ? 4.93 6.855 6.598 1 91.81 99 ASN A CA 1
ATOM 768 C C . ASN A 1 99 ? 4.754 8.188 5.875 1 91.81 99 ASN A C 1
ATOM 770 O O . ASN A 1 99 ? 3.629 8.648 5.684 1 91.81 99 ASN A O 1
ATOM 774 N N . LYS A 1 100 ? 5.945 8.82 5.59 1 93.75 100 LYS A N 1
ATOM 775 C CA . LYS A 1 100 ? 5.992 10.031 4.781 1 93.75 100 LYS A CA 1
ATOM 776 C C . LYS A 1 100 ? 6.98 9.883 3.625 1 93.75 100 LYS A C 1
ATOM 778 O O . LYS A 1 100 ? 8.094 9.391 3.812 1 93.75 100 LYS A O 1
ATOM 783 N N . ALA A 1 101 ? 6.535 10.336 2.52 1 91.5 101 ALA A N 1
ATOM 784 C CA . ALA A 1 101 ? 7.359 10.258 1.317 1 91.5 101 ALA A CA 1
ATOM 785 C C . ALA A 1 101 ? 7.328 11.57 0.542 1 91.5 101 ALA A C 1
ATOM 787 O O . ALA A 1 101 ? 6.359 11.852 -0.17 1 91.5 101 ALA A O 1
ATOM 788 N N . PRO A 1 102 ? 8.391 12.352 0.635 1 92.44 102 PRO A N 1
ATOM 789 C CA . PRO A 1 102 ? 8.422 13.617 -0.095 1 92.44 102 PRO A CA 1
ATOM 790 C C . PRO A 1 102 ? 8.578 13.43 -1.602 1 92.44 102 PRO A C 1
ATOM 792 O O . PRO A 1 102 ? 9.234 12.477 -2.041 1 92.44 102 PRO A O 1
ATOM 795 N N . ASN A 1 103 ? 7.902 14.25 -2.367 1 89.56 103 ASN A N 1
ATOM 796 C CA . ASN A 1 103 ? 8.008 14.383 -3.816 1 89.56 103 ASN A CA 1
ATOM 797 C C . ASN A 1 103 ? 7.734 13.062 -4.523 1 89.56 103 ASN A C 1
ATOM 799 O O . ASN A 1 103 ? 8.531 12.617 -5.352 1 89.56 103 ASN A O 1
ATOM 803 N N . PRO A 1 104 ? 6.652 12.461 -4.254 1 83.94 104 PRO A N 1
ATOM 804 C CA . PRO A 1 104 ? 6.297 11.227 -4.957 1 83.94 104 PRO A CA 1
ATOM 805 C C . PRO A 1 104 ? 6.062 11.445 -6.449 1 83.94 104 PRO A C 1
ATOM 807 O O . PRO A 1 104 ? 6.191 10.508 -7.242 1 83.94 104 PRO A O 1
ATOM 810 N N . GLY A 1 105 ? 5.59 12.695 -6.777 1 82.19 105 GLY A N 1
ATOM 811 C CA . GLY A 1 105 ? 5.379 13.055 -8.172 1 82.19 105 GLY A CA 1
ATOM 812 C C . GLY A 1 105 ? 4.02 12.633 -8.695 1 82.19 105 GLY A C 1
ATOM 813 O O . GLY A 1 105 ? 3.178 12.148 -7.941 1 82.19 105 GLY A O 1
ATOM 814 N N . GLY A 1 106 ? 3.725 13.117 -9.93 1 86.12 106 GLY A N 1
ATOM 815 C CA . GLY A 1 106 ? 2.475 12.758 -10.578 1 86.12 106 GLY A CA 1
ATOM 816 C C . GLY A 1 106 ? 1.249 13.234 -9.828 1 86.12 106 GLY A C 1
ATOM 817 O O . GLY A 1 106 ? 1.196 14.375 -9.375 1 86.12 106 GLY A O 1
ATOM 818 N N . PRO A 1 107 ? 0.244 12.266 -9.758 1 87.12 107 PRO A N 1
ATOM 819 C CA . PRO A 1 107 ? -1.019 12.656 -9.125 1 87.12 107 PRO A CA 1
ATOM 820 C C . PRO A 1 107 ? -0.872 12.922 -7.629 1 87.12 107 PRO A C 1
ATOM 822 O O . PRO A 1 107 ? -1.77 13.5 -7.008 1 87.12 107 PRO A O 1
ATOM 825 N N . TYR A 1 108 ? 0.267 12.594 -7.039 1 91.25 108 TYR A N 1
ATOM 826 C CA . TYR A 1 108 ? 0.427 12.672 -5.594 1 91.25 108 TYR A CA 1
ATOM 827 C C . TYR A 1 108 ? 1.067 13.992 -5.18 1 91.25 108 TYR A C 1
ATOM 829 O O . TYR A 1 108 ? 1.14 14.305 -3.99 1 91.25 108 TYR A O 1
ATOM 837 N N . GLY A 1 109 ? 1.555 14.711 -6.203 1 93.25 109 GLY A N 1
ATOM 838 C CA . GLY A 1 109 ? 2.105 16.031 -5.918 1 93.25 109 GLY A CA 1
ATOM 839 C C . GLY A 1 109 ? 3.428 15.977 -5.176 1 93.25 109 GLY A C 1
ATOM 840 O O . GLY A 1 109 ? 4.328 15.227 -5.555 1 93.25 109 GLY A O 1
ATOM 841 N N . THR A 1 110 ? 3.521 16.734 -4.086 1 95.19 110 THR A N 1
ATOM 842 C CA . THR A 1 110 ? 4.844 17 -3.533 1 95.19 110 THR A CA 1
ATOM 843 C C . THR A 1 110 ? 5.047 16.25 -2.223 1 95.19 110 THR A C 1
ATOM 845 O O . THR A 1 110 ? 6.152 16.219 -1.68 1 95.19 110 THR A O 1
ATOM 848 N N . MET A 1 111 ? 4.008 15.586 -1.71 1 96.44 111 MET A N 1
ATOM 849 C CA . MET A 1 111 ? 4.117 14.875 -0.439 1 96.44 111 MET A CA 1
ATOM 850 C C . MET A 1 111 ? 3.045 13.797 -0.322 1 96.44 111 MET A C 1
ATOM 852 O O . MET A 1 111 ? 1.892 14.016 -0.692 1 96.44 111 MET A O 1
ATOM 856 N N . TRP A 1 112 ? 3.498 12.703 0.153 1 95.88 112 TRP A N 1
ATOM 857 C CA . TRP A 1 112 ? 2.596 11.609 0.505 1 95.88 112 TRP A CA 1
ATOM 858 C C . TRP A 1 112 ? 2.746 11.234 1.975 1 95.88 112 TRP A C 1
ATOM 860 O O . TRP A 1 112 ? 3.863 11.062 2.467 1 95.88 112 TRP A O 1
ATOM 870 N N . MET A 1 113 ? 1.67 11.086 2.67 1 97.38 113 MET A N 1
ATOM 871 C CA . MET A 1 113 ? 1.621 10.492 4.004 1 97.38 113 MET A CA 1
ATOM 872 C C . MET A 1 113 ? 0.67 9.305 4.039 1 97.38 113 MET A C 1
ATOM 874 O O . MET A 1 113 ? -0.53 9.453 3.807 1 97.38 113 MET A O 1
ATOM 878 N N . SER A 1 114 ? 1.186 8.164 4.363 1 96.31 114 SER A N 1
ATOM 879 C CA . SER A 1 114 ? 0.377 6.945 4.375 1 96.31 114 SER A CA 1
ATOM 880 C C . SER A 1 114 ? -0.507 6.883 5.617 1 96.31 114 SER A C 1
ATOM 882 O O . SER A 1 114 ? -0.066 7.215 6.719 1 96.31 114 SER A O 1
ATOM 884 N N . LEU A 1 115 ? -1.767 6.457 5.426 1 97.25 115 LEU A N 1
ATOM 885 C CA . LEU A 1 115 ? -2.621 6.078 6.543 1 97.25 115 LEU A CA 1
ATOM 886 C C . LEU A 1 115 ? -2.439 4.602 6.895 1 97.25 115 LEU A C 1
ATOM 888 O O . LEU A 1 115 ? -1.967 3.818 6.066 1 97.25 115 LEU A O 1
ATOM 892 N N . SER A 1 116 ? -2.787 4.227 8.109 1 96.19 116 SER A N 1
ATOM 893 C CA . SER A 1 116 ? -2.818 2.824 8.508 1 96.19 116 SER A CA 1
ATOM 894 C C . SER A 1 116 ? -4.008 2.098 7.887 1 96.19 116 SER A C 1
ATOM 896 O O . SER A 1 116 ? -4.797 1.469 8.594 1 96.19 116 SER A O 1
ATOM 898 N N . LYS A 1 117 ? -4.141 2.236 6.688 1 94.81 117 LYS A N 1
ATOM 899 C CA . LYS A 1 117 ? -5.129 1.609 5.816 1 94.81 117 LYS A CA 1
ATOM 900 C C . LYS A 1 117 ? -4.559 1.373 4.418 1 94.81 117 LYS A C 1
ATOM 902 O O . LYS A 1 117 ? -4.066 2.303 3.779 1 94.81 117 LYS A O 1
ATOM 907 N N . GLN A 1 118 ? -4.613 0.116 4.012 1 90.69 118 GLN A N 1
ATOM 908 C CA . GLN A 1 118 ? -4.066 -0.237 2.705 1 90.69 118 GLN A CA 1
ATOM 909 C C . GLN A 1 118 ? -4.582 0.705 1.62 1 90.69 118 GLN A C 1
ATOM 911 O O . GLN A 1 118 ? -5.777 1.004 1.566 1 90.69 118 GLN A O 1
ATOM 916 N N . HIS A 1 119 ? -3.695 1.339 0.822 1 90.31 119 HIS A N 1
ATOM 917 C CA . HIS A 1 119 ? -3.943 2.1 -0.398 1 90.31 119 HIS A CA 1
ATOM 918 C C . HIS A 1 119 ? -4.238 3.562 -0.086 1 90.31 119 HIS A C 1
ATOM 920 O O . HIS A 1 119 ? -4.25 4.402 -0.988 1 90.31 119 HIS A O 1
ATOM 926 N N . TYR A 1 120 ? -4.504 3.9 1.153 1 94.81 120 TYR A N 1
ATOM 927 C CA . TYR A 1 120 ? -5.012 5.234 1.448 1 94.81 120 TYR A CA 1
ATOM 928 C C . TYR A 1 120 ? -3.93 6.105 2.072 1 94.81 120 TYR A C 1
ATOM 930 O O . TYR A 1 120 ? -3.092 5.613 2.834 1 94.81 120 TYR A O 1
ATOM 938 N N . GLY A 1 121 ? -4.012 7.379 1.777 1 97.25 121 GLY A N 1
ATOM 939 C CA . GLY A 1 121 ? -3.09 8.367 2.305 1 97.25 121 GLY A CA 1
ATOM 940 C C . GLY A 1 121 ? -3.59 9.797 2.145 1 97.25 121 GLY A C 1
ATOM 941 O O . GLY A 1 121 ? -4.672 10.016 1.601 1 97.25 121 GLY A O 1
ATOM 942 N N . ILE A 1 122 ? -2.893 10.688 2.76 1 98.44 122 ILE A N 1
ATOM 943 C CA . ILE A 1 122 ? -3.02 12.125 2.578 1 98.44 122 ILE A CA 1
ATOM 944 C C . ILE A 1 122 ? -1.882 12.641 1.698 1 98.44 122 ILE A C 1
ATOM 946 O O . ILE A 1 122 ? -0.707 12.438 2.01 1 98.44 122 ILE A O 1
ATOM 950 N N . HIS A 1 123 ? -2.248 13.273 0.61 1 97.81 123 HIS A N 1
ATOM 951 C CA . HIS A 1 123 ? -1.162 13.617 -0.3 1 97.81 123 HIS A CA 1
ATOM 952 C C . HIS A 1 123 ? -1.464 14.914 -1.05 1 97.81 123 HIS A C 1
ATOM 954 O O . HIS A 1 123 ? -2.557 15.469 -0.921 1 97.81 123 HIS A O 1
ATOM 960 N N . GLY A 1 124 ? -0.463 15.359 -1.716 1 97.75 124 GLY A N 1
ATOM 961 C CA . GLY A 1 124 ? -0.627 16.484 -2.609 1 97.75 124 GLY A CA 1
ATOM 962 C C . GLY A 1 124 ? -1.335 16.141 -3.904 1 97.75 124 GLY A C 1
ATOM 963 O O . GLY A 1 124 ? -2.119 15.188 -3.947 1 97.75 124 GLY A O 1
ATOM 964 N N . THR A 1 125 ? -1.149 17.047 -4.938 1 96.44 125 THR A N 1
ATOM 965 C CA . THR A 1 125 ? -1.852 16.812 -6.195 1 96.44 125 THR A CA 1
ATOM 966 C C . THR A 1 125 ? -1.198 17.594 -7.332 1 96.44 125 THR A C 1
ATOM 968 O O . THR A 1 125 ? -0.535 18.609 -7.098 1 96.44 125 THR A O 1
ATOM 971 N N . ASN A 1 126 ? -1.365 17.047 -8.516 1 94.69 126 ASN A N 1
ATOM 972 C CA . ASN A 1 126 ? -0.997 17.797 -9.711 1 94.69 126 ASN A CA 1
ATOM 973 C C . ASN A 1 126 ? -2.215 18.453 -10.359 1 94.69 126 ASN A C 1
ATOM 975 O O . ASN A 1 126 ? -2.113 19.016 -11.445 1 94.69 126 ASN A O 1
ATOM 979 N N . ASN A 1 127 ? -3.357 18.375 -9.727 1 96.44 127 ASN A N 1
ATOM 980 C CA . ASN A 1 127 ? -4.621 18.969 -10.156 1 96.44 127 ASN A CA 1
ATOM 981 C C . ASN A 1 127 ? -5.27 19.781 -9.047 1 96.44 127 ASN A C 1
ATOM 983 O O . ASN A 1 127 ? -6.305 19.391 -8.5 1 96.44 127 ASN A O 1
ATOM 987 N N . PRO A 1 128 ? -4.754 21 -8.797 1 97.38 128 PRO A N 1
ATOM 988 C CA . PRO A 1 128 ? -5.246 21.812 -7.676 1 97.38 128 PRO A CA 1
ATOM 989 C C . PRO A 1 128 ? -6.738 22.125 -7.781 1 97.38 128 PRO A C 1
ATOM 991 O O . PRO A 1 128 ? -7.395 22.359 -6.77 1 97.38 128 PRO A O 1
ATOM 994 N N . SER A 1 129 ? -7.277 22.078 -8.977 1 97.38 129 SER A N 1
ATOM 995 C CA . SER A 1 129 ? -8.688 22.391 -9.172 1 97.38 129 SER A CA 1
ATOM 996 C C . SER A 1 129 ? -9.586 21.312 -8.578 1 97.38 129 SER A C 1
ATOM 998 O O . SER A 1 129 ? -10.789 21.5 -8.438 1 97.38 129 SER A O 1
ATOM 1000 N N . SER A 1 130 ? -9.008 20.172 -8.242 1 96.5 130 SER A N 1
ATOM 1001 C CA . SER A 1 130 ? -9.773 19.062 -7.668 1 96.5 130 SER A CA 1
ATOM 1002 C C . SER A 1 130 ? -10.102 19.344 -6.203 1 96.5 130 SER A C 1
ATOM 1004 O O . SER A 1 130 ? -10.984 18.688 -5.629 1 96.5 130 SER A O 1
ATOM 1006 N N . ILE A 1 131 ? -9.406 20.219 -5.562 1 98.06 131 ILE A N 1
ATOM 1007 C CA . ILE A 1 131 ? -9.57 20.484 -4.141 1 98.06 131 ILE A CA 1
ATOM 1008 C C . ILE A 1 131 ? -10.969 21.047 -3.881 1 98.06 131 ILE A C 1
ATOM 1010 O O . ILE A 1 131 ? -11.453 21.906 -4.633 1 98.06 131 ILE A O 1
ATOM 1014 N N . GLY A 1 132 ? -11.586 20.5 -2.873 1 97.19 132 GLY A N 1
ATOM 1015 C CA . GLY A 1 132 ? -12.938 20.906 -2.535 1 97.19 132 GLY A CA 1
ATOM 1016 C C . GLY A 1 132 ? -14 20 -3.133 1 97.19 132 GLY A C 1
ATOM 1017 O O . GLY A 1 132 ? -15.195 20.188 -2.891 1 97.19 132 GLY A O 1
ATOM 1018 N N . LYS A 1 133 ? -13.578 18.938 -3.852 1 96.25 133 LYS A N 1
ATOM 1019 C CA . LYS A 1 133 ? -14.508 18.062 -4.559 1 96.25 133 LYS A CA 1
ATOM 1020 C C . LYS A 1 133 ? -14.344 16.609 -4.109 1 96.25 133 LYS A C 1
ATOM 1022 O O . LYS A 1 133 ? -13.398 16.281 -3.398 1 96.25 133 LYS A O 1
ATOM 1027 N N . ALA A 1 134 ? -15.312 15.812 -4.422 1 92.81 134 ALA A N 1
ATOM 1028 C CA . ALA A 1 134 ? -15.234 14.359 -4.289 1 92.81 134 ALA A CA 1
ATOM 1029 C C . ALA A 1 134 ? -14.859 13.703 -5.613 1 92.81 134 ALA A C 1
ATOM 1031 O O . ALA A 1 134 ? -15.734 13.398 -6.434 1 92.81 134 ALA A O 1
ATOM 1032 N N . VAL A 1 135 ? -13.5 13.508 -5.75 1 89.38 135 VAL A N 1
ATOM 1033 C CA . VAL A 1 135 ? -13.094 13.164 -7.109 1 89.38 135 VAL A CA 1
ATOM 1034 C C . VAL A 1 135 ? -11.969 12.133 -7.062 1 89.38 135 VAL A C 1
ATOM 1036 O O . VAL A 1 135 ? -11.578 11.586 -8.102 1 89.38 135 VAL A O 1
ATOM 1039 N N . SER A 1 136 ? -11.484 11.812 -5.906 1 87.88 136 SER A N 1
ATOM 1040 C CA . SER A 1 136 ? -10.336 10.922 -5.805 1 87.88 136 SER A CA 1
ATOM 1041 C C . SER A 1 136 ? -10.766 9.461 -5.797 1 87.88 136 SER A C 1
ATOM 1043 O O . SER A 1 136 ? -11.953 9.156 -5.949 1 87.88 136 SER A O 1
ATOM 1045 N N . LEU A 1 137 ? -9.789 8.602 -5.695 1 86.44 137 LEU A N 1
ATOM 1046 C CA . LEU A 1 137 ? -10.055 7.18 -5.523 1 86.44 137 LEU A CA 1
ATOM 1047 C C . LEU A 1 137 ? -10.016 6.793 -4.047 1 86.44 137 LEU A C 1
ATOM 1049 O O . LEU A 1 137 ? -9.609 5.68 -3.705 1 86.44 137 LEU A O 1
ATOM 1053 N N . GLY A 1 138 ? -10.289 7.789 -3.201 1 91.88 138 GLY A N 1
ATOM 1054 C CA . GLY A 1 138 ? -10.43 7.477 -1.788 1 91.88 138 GLY A CA 1
ATOM 1055 C C . GLY A 1 138 ? -9.406 8.172 -0.915 1 91.88 138 GLY A C 1
ATOM 1056 O O . GLY A 1 138 ? -9.609 8.32 0.292 1 91.88 138 GLY A O 1
ATOM 1057 N N . CYS A 1 139 ? -8.32 8.57 -1.496 1 95.5 139 CYS A N 1
ATOM 1058 C CA . CYS A 1 139 ? -7.293 9.273 -0.74 1 95.5 139 CYS A CA 1
ATOM 1059 C C . CYS A 1 139 ? -7.695 10.727 -0.49 1 95.5 139 CYS A C 1
ATOM 1061 O O . CYS A 1 139 ? -8.586 11.25 -1.157 1 95.5 139 CYS A O 1
ATOM 1063 N N . ILE A 1 140 ? -7.043 11.281 0.431 1 98.06 140 ILE A N 1
ATOM 1064 C CA . ILE A 1 140 ? -7.254 12.688 0.75 1 98.06 140 ILE A CA 1
ATOM 1065 C C . ILE A 1 140 ? -6.23 13.547 0.01 1 98.06 140 ILE A C 1
ATOM 1067 O O . ILE A 1 140 ? -5.023 13.359 0.172 1 98.06 140 ILE A O 1
ATOM 1071 N N . ARG A 1 141 ? -6.758 14.469 -0.815 1 98.19 141 ARG A N 1
ATOM 1072 C CA . ARG A 1 141 ? -5.895 15.367 -1.577 1 98.19 141 ARG A CA 1
ATOM 1073 C C . ARG A 1 141 ? -5.848 16.75 -0.942 1 98.19 141 ARG A C 1
ATOM 1075 O O . ARG A 1 141 ? -6.867 17.266 -0.478 1 98.19 141 ARG A O 1
ATOM 1082 N N . MET A 1 142 ? -4.676 17.266 -0.909 1 98.81 142 MET A N 1
ATOM 1083 C CA . MET A 1 142 ? -4.449 18.625 -0.443 1 98.81 142 MET A CA 1
ATOM 1084 C C . MET A 1 142 ? -3.678 19.438 -1.479 1 98.81 142 MET A C 1
ATOM 1086 O O . MET A 1 142 ? -3.045 18.875 -2.371 1 98.81 142 MET A O 1
ATOM 1090 N N . TYR A 1 143 ? -3.787 20.781 -1.359 1 98.62 143 TYR A N 1
ATOM 1091 C CA . TYR A 1 143 ? -2.809 21.594 -2.074 1 98.62 143 TYR A CA 1
ATOM 1092 C C . TYR A 1 143 ? -1.388 21.234 -1.664 1 98.62 143 TYR A C 1
ATOM 1094 O O . TYR A 1 143 ? -1.135 20.906 -0.5 1 98.62 143 TYR A O 1
ATOM 1102 N N . ASN A 1 144 ? -0.544 21.328 -2.584 1 98.44 144 ASN A N 1
ATOM 1103 C CA . ASN A 1 144 ? 0.84 20.953 -2.316 1 98.44 144 ASN A CA 1
ATOM 1104 C C . ASN A 1 144 ? 1.419 21.75 -1.147 1 98.44 144 ASN A C 1
ATOM 1106 O O . ASN A 1 144 ? 2.062 21.172 -0.264 1 98.44 144 ASN A O 1
ATOM 1110 N N . LYS A 1 145 ? 1.185 23.016 -1.144 1 98.56 145 LYS A N 1
ATOM 1111 C CA . LYS A 1 145 ? 1.698 23.828 -0.051 1 98.56 145 LYS A CA 1
ATOM 1112 C C . LYS A 1 145 ? 1.131 23.375 1.291 1 98.56 145 LYS A C 1
ATOM 1114 O O . LYS A 1 145 ? 1.837 23.375 2.301 1 98.56 145 LYS A O 1
ATOM 1119 N N . ASP A 1 146 ? -0.107 22.984 1.316 1 98.81 146 ASP A N 1
ATOM 1120 C CA . ASP A 1 146 ? -0.793 22.609 2.545 1 98.81 146 ASP A CA 1
ATOM 1121 C C . ASP A 1 146 ? -0.262 21.266 3.076 1 98.81 146 ASP A C 1
ATOM 1123 O O . ASP A 1 146 ? 0.012 21.141 4.27 1 98.81 146 ASP A O 1
ATOM 1127 N N . VAL A 1 147 ? -0.115 20.312 2.215 1 98.81 147 VAL A N 1
ATOM 1128 C CA . VAL A 1 147 ? 0.319 18.984 2.664 1 98.81 147 VAL A CA 1
ATOM 1129 C C . VAL A 1 147 ? 1.772 19.047 3.125 1 98.81 147 VAL A C 1
ATOM 1131 O O . VAL A 1 147 ? 2.164 18.344 4.059 1 98.81 147 VAL A O 1
ATOM 1134 N N . GLU A 1 148 ? 2.535 19.859 2.492 1 98.44 148 GLU A N 1
ATOM 1135 C CA . GLU A 1 148 ? 3.91 20.062 2.939 1 98.44 148 GLU A CA 1
ATOM 1136 C C . GLU A 1 148 ? 3.953 20.656 4.344 1 98.44 148 GLU A C 1
ATOM 1138 O O . GLU A 1 148 ? 4.734 20.219 5.188 1 98.44 148 GLU A O 1
ATOM 1143 N N . GLU A 1 149 ? 3.158 21.641 4.535 1 98.69 149 GLU A N 1
ATOM 1144 C CA . GLU A 1 149 ? 3.08 22.25 5.859 1 98.69 149 GLU A CA 1
ATOM 1145 C C . GLU A 1 149 ? 2.627 21.234 6.906 1 98.69 149 GLU A C 1
ATOM 1147 O O . GLU A 1 149 ? 3.246 21.109 7.965 1 98.69 149 GLU A O 1
ATOM 1152 N N . LEU A 1 150 ? 1.55 20.562 6.594 1 98.75 150 LEU A N 1
ATOM 1153 C CA . LEU A 1 150 ? 1.021 19.547 7.508 1 98.75 150 LEU A CA 1
ATOM 1154 C C . LEU A 1 150 ? 2.088 18.516 7.852 1 98.75 150 LEU A C 1
ATOM 1156 O O . LEU A 1 150 ? 2.262 18.156 9.023 1 98.75 150 LEU A O 1
ATOM 1160 N N . SER A 1 151 ? 2.793 18.062 6.855 1 98.38 151 SER A N 1
ATOM 1161 C CA . SER A 1 151 ? 3.803 17.031 7.023 1 98.38 151 SER A CA 1
ATOM 1162 C C . SER A 1 151 ? 4.918 17.484 7.961 1 98.38 151 SER A C 1
ATOM 1164 O O . SER A 1 151 ? 5.488 16.672 8.695 1 98.38 151 SER A O 1
ATOM 1166 N N . ARG A 1 152 ? 5.25 18.703 7.887 1 97.75 152 ARG A N 1
ATOM 1167 C CA . ARG A 1 152 ? 6.301 19.25 8.742 1 97.75 152 ARG A CA 1
ATOM 1168 C C . ARG A 1 152 ? 5.844 19.297 10.195 1 97.75 152 ARG A C 1
ATOM 1170 O O . ARG A 1 152 ? 6.66 19.172 11.117 1 97.75 152 ARG A O 1
ATOM 1177 N N . LEU A 1 153 ? 4.605 19.422 10.383 1 98.12 153 LEU A N 1
ATOM 1178 C CA . LEU A 1 153 ? 4.07 19.641 11.727 1 98.12 153 LEU A CA 1
ATOM 1179 C C . LEU A 1 153 ? 3.826 18.297 12.43 1 98.12 153 LEU A C 1
ATOM 1181 O O . LEU A 1 153 ? 4.102 18.156 13.617 1 98.12 153 LEU A O 1
ATOM 1185 N N . VAL A 1 154 ? 3.365 17.328 11.703 1 98.12 154 VAL A N 1
ATOM 1186 C CA . VAL A 1 154 ? 2.877 16.141 12.375 1 98.12 154 VAL A CA 1
ATOM 1187 C C . VAL A 1 154 ? 3.893 15.008 12.211 1 98.12 154 VAL A C 1
ATOM 1189 O O . VAL A 1 154 ? 4.402 14.773 11.117 1 98.12 154 VAL A O 1
ATOM 1192 N N . PRO A 1 155 ? 4.207 14.328 13.266 1 96.44 155 PRO A N 1
ATOM 1193 C CA . PRO A 1 155 ? 5.109 13.18 13.156 1 96.44 155 PRO A CA 1
ATOM 1194 C C . PRO A 1 155 ? 4.383 11.898 12.734 1 96.44 155 PRO A C 1
ATOM 1196 O O . PRO A 1 155 ? 3.152 11.852 12.758 1 96.44 155 PRO A O 1
ATOM 1199 N N . ILE A 1 156 ? 5.18 10.922 12.312 1 94.25 156 ILE A N 1
ATOM 1200 C CA . ILE A 1 156 ? 4.668 9.57 12.141 1 94.25 156 ILE A CA 1
ATOM 1201 C C . ILE A 1 156 ? 4.027 9.086 13.438 1 94.25 156 ILE A C 1
ATOM 1203 O O . ILE A 1 156 ? 4.566 9.312 14.523 1 94.25 156 ILE A O 1
ATOM 1207 N N . GLY A 1 157 ? 2.926 8.453 13.32 1 96.12 157 GLY A N 1
ATOM 1208 C CA . GLY A 1 157 ? 2.178 8.016 14.492 1 96.12 157 GLY A CA 1
ATOM 1209 C C . GLY A 1 157 ? 0.99 8.906 14.805 1 96.12 157 GLY A C 1
ATOM 1210 O O . GLY A 1 157 ? 0.133 8.539 15.617 1 96.12 157 GLY A O 1
ATOM 1211 N N . THR A 1 158 ? 0.897 10.047 14.172 1 98.25 158 THR A N 1
ATOM 1212 C CA . THR A 1 158 ? -0.182 10.992 14.43 1 98.25 158 THR A CA 1
ATOM 1213 C C . THR A 1 158 ? -1.538 10.359 14.125 1 98.25 158 THR A C 1
ATOM 1215 O O . THR A 1 158 ? -1.71 9.703 13.102 1 98.25 158 THR A O 1
ATOM 1218 N N . ARG A 1 159 ? -2.465 10.664 15.039 1 98.31 159 ARG A N 1
ATOM 1219 C CA . ARG A 1 159 ? -3.814 10.125 14.883 1 98.31 159 ARG A CA 1
ATOM 1220 C C . ARG A 1 159 ? -4.574 10.875 13.789 1 98.31 159 ARG A C 1
ATOM 1222 O O . ARG A 1 159 ? -4.465 12.094 13.672 1 98.31 159 ARG A O 1
ATOM 1229 N N . VAL A 1 160 ? -5.336 10.109 13.008 1 98.75 160 VAL A N 1
ATOM 1230 C CA . VAL A 1 160 ? -6.203 10.648 11.969 1 98.75 160 VAL A CA 1
ATOM 1231 C C . VAL A 1 160 ? -7.605 10.07 12.109 1 98.75 160 VAL A C 1
ATOM 1233 O O . VAL A 1 160 ? -7.801 8.859 11.977 1 98.75 160 VAL A O 1
ATOM 1236 N N . THR A 1 161 ? -8.562 10.906 12.398 1 98.69 161 THR A N 1
ATOM 1237 C CA . THR A 1 161 ? -9.961 10.5 12.445 1 98.69 161 THR A CA 1
ATOM 1238 C C . THR A 1 161 ? -10.711 11 11.211 1 98.69 161 THR A C 1
ATOM 1240 O O . THR A 1 161 ? -10.695 12.195 10.906 1 98.69 161 THR A O 1
ATOM 1243 N N . ILE A 1 162 ? -11.312 10.078 10.492 1 98.62 162 ILE A N 1
ATOM 1244 C CA . ILE A 1 162 ? -12.086 10.43 9.312 1 98.62 162 ILE A CA 1
ATOM 1245 C C . ILE A 1 162 ? -13.57 10.18 9.578 1 98.62 162 ILE A C 1
ATOM 1247 O O . ILE A 1 162 ? -13.969 9.07 9.953 1 98.62 162 ILE A O 1
ATOM 1251 N N . ASN A 1 163 ? -14.32 11.164 9.383 1 98.12 163 ASN A N 1
ATOM 1252 C CA . ASN A 1 163 ? -15.758 11.102 9.625 1 98.12 163 ASN A CA 1
ATOM 1253 C C . ASN A 1 163 ? -16.562 11.594 8.414 1 98.12 163 ASN A C 1
ATOM 1255 O O . ASN A 1 163 ? -16.016 12.305 7.566 1 98.12 163 ASN A O 1
ATOM 1259 N N . PRO A 1 164 ? -17.766 11.195 8.273 1 95.81 164 PRO A N 1
ATOM 1260 C CA . PRO A 1 164 ? -18.594 11.68 7.168 1 95.81 164 PRO A CA 1
ATOM 1261 C C . PRO A 1 164 ? -18.719 13.203 7.145 1 95.81 164 PRO A C 1
ATOM 1263 O O . PRO A 1 164 ? -18.609 13.852 8.188 1 95.81 164 PRO A O 1
ATOM 1266 N N . MET B 1 1 ? 18.109 -6.75 -0.462 1 92 1 MET B N 1
ATOM 1267 C CA . MET B 1 1 ? 18.188 -6.812 -1.919 1 92 1 MET B CA 1
ATOM 1268 C C . MET B 1 1 ? 18.656 -5.48 -2.496 1 92 1 MET B C 1
ATOM 1270 O O . MET B 1 1 ? 18.688 -4.473 -1.791 1 92 1 MET B O 1
ATOM 1274 N N . ILE B 1 2 ? 18.969 -5.59 -3.84 1 95.12 2 ILE B N 1
ATOM 1275 C CA . ILE B 1 2 ? 19.438 -4.379 -4.508 1 95.12 2 ILE B CA 1
ATOM 1276 C C . ILE B 1 2 ? 18.406 -3.932 -5.539 1 95.12 2 ILE B C 1
ATOM 1278 O O . ILE B 1 2 ? 17.906 -4.746 -6.324 1 95.12 2 ILE B O 1
ATOM 1282 N N . HIS B 1 3 ? 18.016 -2.701 -5.406 1 96.06 3 HIS B N 1
ATOM 1283 C C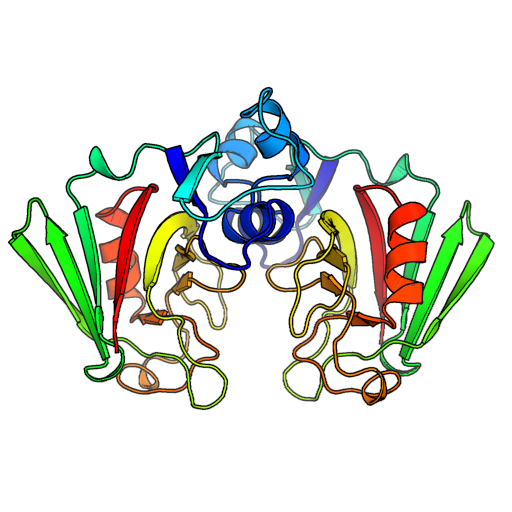A . HIS B 1 3 ? 17.172 -2.039 -6.395 1 96.06 3 HIS B CA 1
ATOM 1284 C C . HIS B 1 3 ? 18 -1.108 -7.285 1 96.06 3 HIS B C 1
ATOM 1286 O O . HIS B 1 3 ? 18.812 -0.322 -6.785 1 96.06 3 HIS B O 1
ATOM 1292 N N . THR B 1 4 ? 17.812 -1.218 -8.578 1 95.25 4 THR B N 1
ATOM 1293 C CA . THR B 1 4 ? 18.438 -0.299 -9.516 1 95.25 4 THR B CA 1
ATOM 1294 C C . THR B 1 4 ? 17.516 0.874 -9.836 1 95.25 4 THR B C 1
ATOM 1296 O O . THR B 1 4 ? 16.422 0.682 -10.359 1 95.25 4 THR B O 1
ATOM 1299 N N . VAL B 1 5 ? 17.969 2.051 -9.578 1 95.12 5 VAL B N 1
ATOM 1300 C CA . VAL B 1 5 ? 17.156 3.26 -9.711 1 95.12 5 VAL B CA 1
ATOM 1301 C C . VAL B 1 5 ? 16.766 3.463 -11.172 1 95.12 5 VAL B C 1
ATOM 1303 O O . VAL B 1 5 ? 17.609 3.342 -12.07 1 95.12 5 VAL B O 1
ATOM 1306 N N . LYS B 1 6 ? 15.516 3.738 -11.359 1 93.5 6 LYS B N 1
ATOM 1307 C CA . LYS B 1 6 ? 14.992 4.066 -12.68 1 93.5 6 LYS B CA 1
ATOM 1308 C C . LYS B 1 6 ? 14.867 5.574 -12.867 1 93.5 6 LYS B C 1
ATOM 1310 O O . LYS B 1 6 ? 14.867 6.328 -11.891 1 93.5 6 LYS B O 1
ATOM 1315 N N . PRO B 1 7 ? 14.758 5.973 -14.172 1 91.5 7 PRO B N 1
ATOM 1316 C CA . PRO B 1 7 ? 14.594 7.41 -14.414 1 91.5 7 PRO B CA 1
ATOM 1317 C C . PRO B 1 7 ? 13.375 7.996 -13.711 1 91.5 7 PRO B C 1
ATOM 1319 O O . PRO B 1 7 ? 12.289 7.418 -13.773 1 91.5 7 PRO B O 1
ATOM 1322 N N . GLY B 1 8 ? 13.609 9.109 -13.016 1 87.75 8 GLY B N 1
ATOM 1323 C CA . GLY B 1 8 ? 12.508 9.82 -12.391 1 87.75 8 GLY B CA 1
ATOM 1324 C C . GLY B 1 8 ? 12.18 9.32 -11 1 87.75 8 GLY B C 1
ATOM 1325 O O . GLY B 1 8 ? 11.383 9.938 -10.289 1 87.75 8 GLY B O 1
ATOM 1326 N N . GLU B 1 9 ? 12.852 8.289 -10.555 1 90.38 9 GLU B N 1
ATOM 1327 C CA . GLU B 1 9 ? 12.555 7.734 -9.242 1 90.38 9 GLU B CA 1
ATOM 1328 C C . GLU B 1 9 ? 13.203 8.562 -8.133 1 90.38 9 GLU B C 1
ATOM 1330 O O . GLU B 1 9 ? 14.242 9.18 -8.352 1 90.38 9 GLU B O 1
ATOM 1335 N N . THR B 1 10 ? 12.531 8.57 -6.992 1 89.75 10 THR B N 1
ATOM 1336 C CA . THR B 1 10 ? 13.07 9.141 -5.762 1 89.75 10 THR B CA 1
ATOM 1337 C C . THR B 1 10 ? 13.164 8.078 -4.668 1 89.75 10 THR B C 1
ATOM 1339 O O . THR B 1 10 ? 12.516 7.035 -4.75 1 89.75 10 THR B O 1
ATOM 1342 N N . LEU B 1 11 ? 13.984 8.352 -3.662 1 90.94 11 LEU B N 1
ATOM 1343 C CA . LEU B 1 11 ? 14.047 7.434 -2.531 1 90.94 11 LEU B CA 1
ATOM 1344 C C . LEU B 1 11 ? 12.695 7.316 -1.847 1 90.94 11 LEU B C 1
ATOM 1346 O O . LEU B 1 11 ? 12.336 6.246 -1.352 1 90.94 11 LEU B O 1
ATOM 1350 N N . ALA B 1 12 ? 12 8.398 -1.926 1 89.06 12 ALA B N 1
ATOM 1351 C CA . ALA B 1 12 ? 10.672 8.43 -1.313 1 89.06 12 ALA B CA 1
ATOM 1352 C C . ALA B 1 12 ? 9.719 7.461 -2.018 1 89.06 12 ALA B C 1
ATOM 1354 O O . ALA B 1 12 ? 9.031 6.672 -1.368 1 89.06 12 ALA B O 1
ATOM 1355 N N . GLN B 1 13 ? 9.734 7.539 -3.283 1 90.5 13 GLN B N 1
ATOM 1356 C CA . GLN B 1 13 ? 8.867 6.637 -4.031 1 90.5 13 GLN B CA 1
ATOM 1357 C C . GLN B 1 13 ? 9.312 5.184 -3.869 1 90.5 13 GLN B C 1
ATOM 1359 O O . GLN B 1 13 ? 8.477 4.277 -3.801 1 90.5 13 GLN B O 1
ATOM 1364 N N . ILE B 1 14 ? 10.594 4.957 -3.811 1 92.94 14 ILE B N 1
ATOM 1365 C CA . ILE B 1 14 ? 11.125 3.615 -3.607 1 92.94 14 ILE B CA 1
ATOM 1366 C C . ILE B 1 14 ? 10.672 3.082 -2.25 1 92.94 14 ILE B C 1
ATOM 1368 O O . ILE B 1 14 ? 10.266 1.921 -2.137 1 92.94 14 ILE B O 1
ATOM 1372 N N . SER B 1 15 ? 10.664 3.887 -1.281 1 91.62 15 SER B N 1
ATOM 1373 C CA . SER B 1 15 ? 10.172 3.539 0.046 1 91.62 15 SER B CA 1
ATOM 1374 C C . SER B 1 15 ? 8.719 3.088 -0.008 1 91.62 15 SER B C 1
ATOM 1376 O O . SER B 1 15 ? 8.359 2.061 0.571 1 91.62 15 SER B O 1
ATOM 1378 N N . LEU B 1 16 ? 7.887 3.826 -0.726 1 90.81 16 LEU B N 1
ATOM 1379 C CA . LEU B 1 16 ? 6.473 3.496 -0.85 1 90.81 16 LEU B CA 1
ATOM 1380 C C . LEU B 1 16 ? 6.281 2.197 -1.625 1 90.81 16 LEU B C 1
ATOM 1382 O O . LEU B 1 16 ? 5.465 1.356 -1.244 1 90.81 16 LEU B O 1
ATOM 1386 N N . ASP B 1 17 ? 7.094 1.999 -2.623 1 93.56 17 ASP B N 1
ATOM 1387 C CA . ASP B 1 17 ? 6.977 0.83 -3.488 1 93.56 17 ASP B CA 1
ATOM 1388 C C . ASP B 1 17 ? 7.297 -0.453 -2.723 1 93.56 17 ASP B C 1
ATOM 1390 O O . ASP B 1 17 ? 6.598 -1.46 -2.873 1 93.56 17 ASP B O 1
ATOM 1394 N N . TYR B 1 18 ? 8.273 -0.352 -1.839 1 93.44 18 TYR B N 1
ATOM 1395 C CA . TYR B 1 18 ? 8.742 -1.562 -1.175 1 93.44 18 TYR B CA 1
ATOM 1396 C C . TYR B 1 18 ? 8.133 -1.695 0.214 1 93.44 18 TYR B C 1
ATOM 1398 O O . TYR B 1 18 ? 8.383 -2.674 0.92 1 93.44 18 TYR B O 1
ATOM 1406 N N . ARG B 1 19 ? 7.336 -0.814 0.58 1 89.25 19 ARG B N 1
ATOM 1407 C CA . ARG B 1 19 ? 6.738 -0.812 1.911 1 89.25 19 ARG B CA 1
ATOM 1408 C C . ARG B 1 19 ? 7.809 -0.869 2.994 1 89.25 19 ARG B C 1
ATOM 1410 O O . ARG B 1 19 ? 7.684 -1.626 3.959 1 89.25 19 ARG B O 1
ATOM 1417 N N . THR B 1 20 ? 8.875 -0.088 2.77 1 86.81 20 THR B N 1
ATOM 1418 C CA . THR B 1 20 ? 9.984 0.085 3.701 1 86.81 20 THR B CA 1
ATOM 1419 C C . THR B 1 20 ? 10.156 1.557 4.066 1 86.81 20 THR B C 1
ATOM 1421 O O . THR B 1 20 ? 10.156 2.424 3.191 1 86.81 20 THR B O 1
ATOM 1424 N N . SER B 1 21 ? 10.219 1.799 5.328 1 84.75 21 SER B N 1
ATOM 1425 C CA . SER B 1 21 ? 10.305 3.199 5.73 1 84.75 21 SER B CA 1
ATOM 1426 C C . SER B 1 21 ? 11.508 3.881 5.09 1 84.75 21 SER B C 1
ATOM 1428 O O . SER B 1 21 ? 12.547 3.25 4.875 1 84.75 21 SER B O 1
ATOM 1430 N N . LEU B 1 22 ? 11.328 5.148 4.828 1 87.38 22 LEU B N 1
ATOM 1431 C CA . LEU B 1 22 ? 12.406 5.926 4.23 1 87.38 22 LEU B CA 1
ATOM 1432 C C . LEU B 1 22 ? 13.648 5.906 5.121 1 87.38 22 LEU B C 1
ATOM 1434 O O . LEU B 1 22 ? 14.766 5.762 4.629 1 87.38 22 LEU B O 1
ATOM 1438 N N . SER B 1 23 ? 13.453 5.996 6.418 1 88.44 23 SER B N 1
ATOM 1439 C CA . SER B 1 23 ? 14.578 6.008 7.352 1 88.44 23 SER B CA 1
ATOM 1440 C C . SER B 1 23 ? 15.352 4.695 7.301 1 88.44 23 SER B C 1
ATOM 1442 O O . SER B 1 23 ? 16.578 4.691 7.379 1 88.44 23 SER B O 1
ATOM 1444 N N . MET B 1 24 ? 14.688 3.6 7.195 1 87.75 24 MET B N 1
ATOM 1445 C CA . MET B 1 24 ? 15.336 2.295 7.117 1 87.75 24 MET B CA 1
ATOM 1446 C C . MET B 1 24 ? 16.172 2.178 5.852 1 87.75 24 MET B C 1
ATOM 1448 O O . MET B 1 24 ? 17.281 1.63 5.879 1 87.75 24 MET B O 1
ATOM 1452 N N . ILE B 1 25 ? 15.641 2.701 4.723 1 92.56 25 ILE B N 1
ATOM 1453 C CA . ILE B 1 25 ? 16.359 2.652 3.457 1 92.56 25 ILE B CA 1
ATOM 1454 C C . ILE B 1 25 ? 17.609 3.529 3.541 1 92.56 25 ILE B C 1
ATOM 1456 O O . ILE B 1 25 ? 18.703 3.109 3.141 1 92.56 25 ILE B O 1
ATOM 1460 N N . ILE B 1 26 ? 17.469 4.727 4.133 1 93.38 26 ILE B N 1
ATOM 1461 C CA . ILE B 1 26 ? 18.578 5.656 4.27 1 93.38 26 ILE B CA 1
ATOM 1462 C C . ILE B 1 26 ? 19.672 5.027 5.129 1 93.38 26 ILE B C 1
ATOM 1464 O O . ILE B 1 26 ? 20.859 5.062 4.766 1 93.38 26 ILE B O 1
ATOM 1468 N N . ASN B 1 27 ? 19.297 4.367 6.195 1 94.25 27 ASN B N 1
ATOM 1469 C CA . ASN B 1 27 ? 20.25 3.738 7.102 1 94.25 27 ASN B CA 1
ATOM 1470 C C . ASN B 1 27 ? 20.984 2.586 6.426 1 94.25 27 ASN B C 1
ATOM 1472 O O . ASN B 1 27 ? 22.156 2.338 6.715 1 94.25 27 ASN B O 1
ATOM 1476 N N . ALA B 1 28 ? 20.328 1.943 5.543 1 95.38 28 ALA B N 1
ATOM 1477 C CA . ALA B 1 28 ? 20.922 0.809 4.84 1 95.38 28 ALA B CA 1
ATOM 1478 C C . ALA B 1 28 ? 21.859 1.28 3.729 1 95.38 28 ALA B C 1
ATOM 1480 O O . ALA B 1 28 ? 22.578 0.477 3.133 1 95.38 28 ALA B O 1
ATOM 1481 N N . ASN B 1 29 ? 21.797 2.561 3.398 1 96.94 29 ASN B N 1
ATOM 1482 C CA . ASN B 1 29 ? 22.594 3.162 2.342 1 96.94 29 ASN B CA 1
ATOM 1483 C C . ASN B 1 29 ? 23.344 4.398 2.838 1 96.94 29 ASN B C 1
ATOM 1485 O O . ASN B 1 29 ? 23.109 5.504 2.354 1 96.94 29 ASN B O 1
ATOM 1489 N N . PRO B 1 30 ? 24.312 4.309 3.715 1 94.81 30 PRO B N 1
ATOM 1490 C CA . PRO B 1 30 ? 24.922 5.445 4.406 1 94.81 30 PRO B CA 1
ATOM 1491 C C . PRO B 1 30 ? 25.703 6.359 3.467 1 94.81 30 PRO B C 1
ATOM 1493 O O . PRO B 1 30 ? 25.969 7.516 3.805 1 94.81 30 PRO B O 1
ATOM 1496 N N . THR B 1 31 ? 26.047 5.895 2.334 1 94 31 THR B N 1
ATOM 1497 C CA . THR B 1 31 ? 26.891 6.695 1.463 1 94 31 THR B CA 1
ATOM 1498 C C . THR B 1 31 ? 26.062 7.434 0.421 1 94 31 THR B C 1
ATOM 1500 O O . THR B 1 31 ? 26.609 8.188 -0.391 1 94 31 THR B O 1
ATOM 1503 N N . ILE B 1 32 ? 24.844 7.219 0.422 1 92.56 32 ILE B N 1
ATOM 1504 C CA . ILE B 1 32 ? 24 7.832 -0.586 1 92.56 32 ILE B CA 1
ATOM 1505 C C . ILE B 1 32 ? 23.406 9.133 -0.042 1 92.56 32 ILE B C 1
ATOM 1507 O O . ILE B 1 32 ? 23.031 9.211 1.132 1 92.56 32 ILE B O 1
ATOM 1511 N N . ASN B 1 33 ? 23.344 10.109 -0.913 1 92.31 33 ASN B N 1
ATOM 1512 C CA . ASN B 1 33 ? 22.594 11.312 -0.597 1 92.31 33 ASN B CA 1
ATOM 1513 C C . ASN B 1 33 ? 21.094 11.086 -0.781 1 92.31 33 ASN B C 1
ATOM 1515 O O . ASN B 1 33 ? 20.625 10.883 -1.901 1 92.31 33 ASN B O 1
ATOM 1519 N N . PRO B 1 34 ? 20.312 11.125 0.229 1 87.19 34 PRO B N 1
ATOM 1520 C CA . PRO B 1 34 ? 18.906 10.773 0.147 1 87.19 34 PRO B CA 1
ATOM 1521 C C . PRO B 1 34 ? 18.109 11.727 -0.746 1 87.19 34 PRO B C 1
ATOM 1523 O O . PRO B 1 34 ? 17 11.391 -1.189 1 87.19 34 PRO B O 1
ATOM 1526 N N . ASN B 1 35 ? 18.656 12.844 -1.038 1 85.75 35 ASN B N 1
ATOM 1527 C CA . ASN B 1 35 ? 17.922 13.852 -1.79 1 85.75 35 ASN B CA 1
ATOM 1528 C C . ASN B 1 35 ? 18.219 13.773 -3.283 1 85.75 35 ASN B C 1
ATOM 1530 O O . ASN B 1 35 ? 17.531 14.383 -4.098 1 85.75 35 ASN B O 1
ATOM 1534 N N . VAL B 1 36 ? 19.328 13.086 -3.568 1 90.19 36 VAL B N 1
ATOM 1535 C CA . VAL B 1 36 ? 19.719 13 -4.973 1 90.19 36 VAL B CA 1
ATOM 1536 C C . VAL B 1 36 ? 20.203 11.586 -5.289 1 90.19 36 VAL B C 1
ATOM 1538 O O . VAL B 1 36 ? 21.25 11.164 -4.82 1 90.19 36 VAL B O 1
ATOM 1541 N N . ILE B 1 37 ? 19.422 10.891 -6.098 1 92.88 37 ILE B N 1
ATOM 1542 C CA . ILE B 1 37 ? 19.844 9.594 -6.621 1 92.88 37 ILE B CA 1
ATOM 1543 C C . ILE B 1 37 ? 19.781 9.609 -8.148 1 92.88 37 ILE B C 1
ATOM 1545 O O . ILE B 1 37 ? 19.109 10.461 -8.742 1 92.88 37 ILE B O 1
ATOM 1549 N N . TYR B 1 38 ? 20.484 8.664 -8.773 1 94.69 38 TYR B N 1
ATOM 1550 C CA . TYR B 1 38 ? 20.625 8.68 -10.219 1 94.69 38 TYR B CA 1
ATOM 1551 C C . TYR B 1 38 ? 20.219 7.34 -10.82 1 94.69 38 TYR B C 1
ATOM 1553 O O . TYR B 1 38 ? 20.422 6.285 -10.219 1 94.69 38 TYR B O 1
ATOM 1561 N N . PRO B 1 39 ? 19.578 7.488 -12.062 1 94.94 39 PRO B N 1
ATOM 1562 C CA . PRO B 1 39 ? 19.281 6.234 -12.758 1 94.94 39 PRO B CA 1
ATOM 1563 C C . PRO B 1 39 ? 20.484 5.305 -12.859 1 94.94 39 PRO B C 1
ATOM 1565 O O . PRO B 1 39 ? 21.594 5.758 -13.141 1 94.94 39 PRO B O 1
ATOM 1568 N N . GLY B 1 40 ? 20.219 4.027 -12.594 1 96.31 40 GLY B N 1
ATOM 1569 C CA . GLY B 1 40 ? 21.297 3.049 -12.656 1 96.31 40 GLY B CA 1
ATOM 1570 C C . GLY B 1 40 ? 21.969 2.816 -11.32 1 96.31 40 GLY B C 1
ATOM 1571 O O . GLY B 1 40 ? 22.688 1.832 -11.148 1 96.31 40 GLY B O 1
ATOM 1572 N N . GLN B 1 41 ? 21.75 3.703 -10.359 1 96.56 41 GLN B N 1
ATOM 1573 C CA . GLN B 1 41 ? 22.328 3.6 -9.023 1 96.56 41 GLN B CA 1
ATOM 1574 C C . GLN B 1 41 ? 21.719 2.441 -8.242 1 96.56 41 GLN B C 1
ATOM 1576 O O . GLN B 1 41 ? 20.516 2.186 -8.344 1 96.56 41 GLN B O 1
ATOM 1581 N N . SER B 1 42 ? 22.609 1.763 -7.469 1 96.31 42 SER B N 1
ATOM 1582 C CA . SER B 1 42 ? 22.141 0.66 -6.633 1 96.31 42 SER B CA 1
ATOM 1583 C C . SER B 1 42 ? 21.688 1.156 -5.266 1 96.31 42 SER B C 1
ATOM 1585 O O . SER B 1 42 ? 22.406 1.928 -4.613 1 96.31 42 SER B O 1
ATOM 1587 N N . ILE B 1 43 ? 20.484 0.753 -4.898 1 97 43 ILE B N 1
ATOM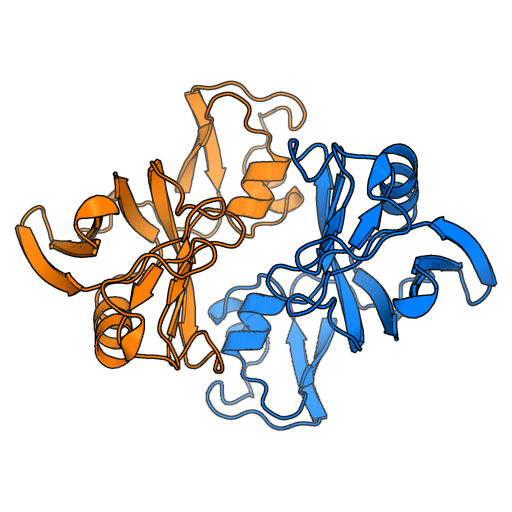 1588 C CA . ILE B 1 43 ? 19.953 1.04 -3.568 1 97 43 ILE B CA 1
ATOM 1589 C C . ILE B 1 43 ? 19.688 -0.267 -2.824 1 97 43 ILE B C 1
ATOM 1591 O O . ILE B 1 43 ? 19 -1.151 -3.336 1 97 43 ILE B O 1
ATOM 1595 N N . VAL B 1 44 ? 20.219 -0.366 -1.625 1 96.69 44 VAL B N 1
ATOM 1596 C CA . VAL B 1 44 ? 19.969 -1.535 -0.789 1 96.69 44 VAL B CA 1
ATOM 1597 C C . VAL B 1 44 ? 18.594 -1.417 -0.136 1 96.69 44 VAL B C 1
ATOM 1599 O O . VAL B 1 44 ? 18.297 -0.429 0.544 1 96.69 44 VAL B O 1
ATOM 1602 N N . ILE B 1 45 ? 17.703 -2.387 -0.402 1 94.88 45 ILE B N 1
ATOM 1603 C CA . ILE B 1 45 ? 16.438 -2.518 0.312 1 94.88 45 ILE B CA 1
ATOM 1604 C C . ILE B 1 45 ? 16.578 -3.58 1.401 1 94.88 45 ILE B C 1
ATOM 1606 O O . ILE B 1 45 ? 16.703 -4.77 1.104 1 94.88 45 ILE B O 1
ATOM 1610 N N . PRO B 1 46 ? 16.5 -3.18 2.584 1 91.75 46 PRO B N 1
ATOM 1611 C CA . PRO B 1 46 ? 16.719 -4.172 3.639 1 91.75 46 PRO B CA 1
ATOM 1612 C C . PRO B 1 46 ? 15.516 -5.094 3.842 1 91.75 46 PRO B C 1
ATOM 1614 O O . PRO B 1 46 ? 14.383 -4.711 3.541 1 91.75 46 PRO B O 1
ATOM 1617 N N . GLY B 1 47 ? 15.805 -6.332 4.273 1 87.25 47 GLY B N 1
ATOM 1618 C CA . GLY B 1 47 ? 14.75 -7.219 4.75 1 87.25 47 GLY B CA 1
ATOM 1619 C C . GLY B 1 47 ? 14.18 -8.109 3.662 1 87.25 47 GLY B C 1
ATOM 1620 O O . GLY B 1 47 ? 13.242 -8.875 3.902 1 87.25 47 GLY B O 1
ATOM 1621 N N . LEU B 1 48 ? 14.672 -7.949 2.498 1 89.69 48 LEU B N 1
ATOM 1622 C CA . LEU B 1 48 ? 14.219 -8.781 1.391 1 89.69 48 LEU B CA 1
ATOM 1623 C C . LEU B 1 48 ? 15.375 -9.594 0.811 1 89.69 48 LEU B C 1
ATOM 1625 O O . LEU B 1 48 ? 16.5 -9.109 0.744 1 89.69 48 LEU B O 1
ATOM 1629 N N . PRO B 1 49 ? 15.047 -10.773 0.469 1 90.94 49 PRO B N 1
ATOM 1630 C CA . PRO B 1 49 ? 16.109 -11.578 -0.152 1 90.94 49 PRO B CA 1
ATOM 1631 C C . PRO B 1 49 ? 16.453 -11.102 -1.559 1 90.94 49 PRO B C 1
ATOM 1633 O O . PRO B 1 49 ? 15.664 -10.398 -2.195 1 90.94 49 PRO B O 1
ATOM 1636 N N . SER B 1 50 ? 17.656 -11.547 -2.008 1 91.88 50 SER B N 1
ATOM 1637 C CA . SER B 1 50 ? 18 -11.289 -3.404 1 91.88 50 SER B CA 1
ATOM 1638 C C . SER B 1 50 ? 17.125 -12.117 -4.344 1 91.88 50 SER B C 1
ATOM 1640 O O . SER B 1 50 ? 17.078 -13.344 -4.242 1 91.88 50 SER B O 1
ATOM 1642 N N . PRO B 1 51 ? 16.547 -11.422 -5.293 1 91.38 51 PRO B N 1
ATOM 1643 C CA . PRO B 1 51 ? 15.672 -12.148 -6.215 1 91.38 51 PRO B CA 1
ATOM 1644 C C . PRO B 1 51 ? 16.422 -13.188 -7.047 1 91.38 51 PRO B C 1
ATOM 1646 O O . PRO B 1 51 ? 15.82 -14.18 -7.48 1 91.38 51 PRO B O 1
ATOM 1649 N N . HIS B 1 52 ? 17.641 -13.07 -7.172 1 91.38 52 HIS B N 1
ATOM 1650 C CA . HIS B 1 52 ? 18.422 -13.938 -8.047 1 91.38 52 HIS B CA 1
ATOM 1651 C C . HIS B 1 52 ? 18.672 -15.289 -7.391 1 91.38 52 HIS B C 1
ATOM 1653 O O . HIS B 1 52 ? 19.094 -16.234 -8.062 1 91.38 52 HIS B O 1
ATOM 1659 N N . THR B 1 53 ? 18.406 -15.383 -6.109 1 93.69 53 THR B N 1
ATOM 1660 C CA . THR B 1 53 ? 18.609 -16.656 -5.41 1 93.69 53 THR B CA 1
ATOM 1661 C C . THR B 1 53 ? 17.344 -17.5 -5.461 1 93.69 53 THR B C 1
ATOM 1663 O O . THR B 1 53 ? 17.344 -18.656 -5.023 1 93.69 53 THR B O 1
ATOM 1666 N N . ILE B 1 54 ? 16.312 -16.953 -5.977 1 96.56 54 ILE B N 1
ATOM 1667 C CA . ILE B 1 54 ? 15.016 -17.625 -6.039 1 96.56 54 ILE B CA 1
ATOM 1668 C C . ILE B 1 54 ? 14.812 -18.219 -7.43 1 96.56 54 ILE B C 1
ATOM 1670 O O . ILE B 1 54 ? 14.891 -17.516 -8.438 1 96.56 54 ILE B O 1
ATOM 1674 N N . PRO B 1 55 ? 14.57 -19.438 -7.508 1 97.88 55 PRO B N 1
ATOM 1675 C CA . PRO B 1 55 ? 14.516 -20.094 -8.812 1 97.88 55 PRO B CA 1
ATOM 1676 C C . PRO B 1 55 ? 13.203 -19.859 -9.547 1 97.88 55 PRO B C 1
ATOM 1678 O O . PRO B 1 55 ? 13.055 -20.25 -10.711 1 97.88 55 PRO B O 1
ATOM 1681 N N . TYR B 1 56 ? 12.258 -19.219 -8.898 1 98.56 56 TYR B N 1
ATOM 1682 C CA . TYR B 1 56 ? 10.938 -18.984 -9.492 1 98.56 56 TYR B CA 1
ATOM 1683 C C . TYR B 1 56 ? 10.883 -17.609 -10.164 1 98.56 56 TYR B C 1
ATOM 1685 O O . TYR B 1 56 ? 11.539 -16.672 -9.727 1 98.56 56 TYR B O 1
ATOM 1693 N N . HIS B 1 57 ? 10.102 -17.547 -11.227 1 98.5 57 HIS B N 1
ATOM 1694 C CA . HIS B 1 57 ? 9.828 -16.328 -11.961 1 98.5 57 HIS B CA 1
ATOM 1695 C C . HIS B 1 57 ? 8.391 -16.297 -12.469 1 98.5 57 HIS B C 1
ATOM 1697 O O . HIS B 1 57 ? 7.906 -17.297 -13.016 1 98.5 57 HIS B O 1
ATOM 1703 N N . ILE B 1 58 ? 7.723 -15.211 -12.211 1 98.88 58 ILE B N 1
ATOM 1704 C CA . ILE B 1 58 ? 6.363 -15.016 -12.703 1 98.88 58 ILE B CA 1
ATOM 1705 C C . ILE B 1 58 ? 6.383 -14.078 -13.906 1 98.88 58 ILE B C 1
ATOM 1707 O O . ILE B 1 58 ? 7.004 -13.008 -13.867 1 98.88 58 ILE B O 1
ATOM 1711 N N . ASN B 1 59 ? 5.766 -14.461 -14.953 1 98.88 59 ASN B N 1
ATOM 1712 C CA . ASN B 1 59 ? 5.578 -13.633 -16.141 1 98.88 59 ASN B CA 1
ATOM 1713 C C . ASN B 1 59 ? 4.102 -13.359 -16.406 1 98.88 59 ASN B C 1
ATOM 1715 O O . ASN B 1 59 ? 3.307 -14.289 -16.547 1 98.88 59 ASN B O 1
ATOM 1719 N N . VAL B 1 60 ? 3.717 -12.117 -16.469 1 98.81 60 VAL B N 1
ATOM 1720 C CA . VAL B 1 60 ? 2.334 -11.703 -16.688 1 98.81 60 VAL B CA 1
ATOM 1721 C C . VAL B 1 60 ? 2.195 -11.055 -18.047 1 98.81 60 VAL B C 1
ATOM 1723 O O . VAL B 1 60 ? 2.939 -10.125 -18.391 1 98.81 60 VAL B O 1
ATOM 1726 N N . SER B 1 61 ? 1.27 -11.523 -18.797 1 98.62 61 SER B N 1
ATOM 1727 C CA . SER B 1 61 ? 0.908 -10.914 -20.062 1 98.62 61 SER B CA 1
ATOM 1728 C C . SER B 1 61 ? -0.453 -10.227 -19.984 1 98.62 61 SER B C 1
ATOM 1730 O O . SER B 1 61 ? -1.483 -10.898 -19.875 1 98.62 61 SER B O 1
ATOM 1732 N N . ILE B 1 62 ? -0.454 -8.922 -20.141 1 97.94 62 ILE B N 1
ATOM 1733 C CA . ILE B 1 62 ? -1.682 -8.148 -19.984 1 97.94 62 ILE B CA 1
ATOM 1734 C C . ILE B 1 62 ? -2.648 -8.484 -21.125 1 97.94 62 ILE B C 1
ATOM 1736 O O . ILE B 1 62 ? -3.809 -8.82 -20.875 1 97.94 62 ILE B O 1
ATOM 1740 N N . ASN B 1 63 ? -2.223 -8.477 -22.312 1 96.88 63 ASN B N 1
ATOM 1741 C CA . ASN B 1 63 ? -3.076 -8.68 -23.484 1 96.88 63 ASN B CA 1
ATOM 1742 C C . ASN B 1 63 ? -3.637 -10.094 -23.531 1 96.88 63 ASN B C 1
ATOM 1744 O O . ASN B 1 63 ? -4.793 -10.297 -23.891 1 96.88 63 ASN B O 1
ATOM 1748 N N . ASN B 1 64 ? -2.785 -11.031 -23.109 1 97.81 64 ASN B N 1
ATOM 1749 C CA . ASN B 1 64 ? -3.217 -12.422 -23.156 1 97.81 64 ASN B CA 1
ATOM 1750 C C . ASN B 1 64 ? -3.973 -12.812 -21.891 1 97.81 64 ASN B C 1
ATOM 1752 O O . ASN B 1 64 ? -4.508 -13.922 -21.812 1 97.81 64 ASN B O 1
ATOM 1756 N N . ARG B 1 65 ? -3.955 -11.953 -20.906 1 98.25 65 ARG B N 1
ATOM 1757 C CA . ARG B 1 65 ? -4.613 -12.219 -19.625 1 98.25 65 ARG B CA 1
ATOM 1758 C C . ARG B 1 65 ? -4.156 -13.547 -19.047 1 98.25 65 ARG B C 1
ATOM 1760 O O . ARG B 1 65 ? -4.98 -14.398 -18.703 1 98.25 65 ARG B O 1
ATOM 1767 N N . SER B 1 66 ? -2.807 -13.578 -18.969 1 98.62 66 SER B N 1
ATOM 1768 C CA . SER B 1 66 ? -2.223 -14.828 -18.5 1 98.62 66 SER B CA 1
ATOM 1769 C C . SER B 1 66 ? -1.036 -14.578 -17.578 1 98.62 66 SER B C 1
ATOM 1771 O O . SER B 1 66 ? -0.262 -13.641 -17.797 1 98.62 66 SER B O 1
ATOM 1773 N N . LEU B 1 67 ? -0.98 -15.383 -16.547 1 98.88 67 LEU B N 1
ATOM 1774 C CA . LEU B 1 67 ? 0.158 -15.453 -15.641 1 98.88 67 LEU B CA 1
ATOM 1775 C C . LEU B 1 67 ? 0.854 -16.797 -15.742 1 98.88 67 LEU B C 1
ATOM 1777 O O . LEU B 1 67 ? 0.222 -17.844 -15.555 1 98.88 67 LEU B O 1
ATOM 1781 N N . LYS B 1 68 ? 2.135 -16.75 -16.047 1 98.94 68 LYS B N 1
ATOM 1782 C CA . LYS B 1 68 ? 2.938 -17.969 -16.156 1 98.94 68 LYS B CA 1
ATOM 1783 C C . LYS B 1 68 ? 3.959 -18.047 -15.016 1 98.94 68 LYS B C 1
ATOM 1785 O O . LYS B 1 68 ? 4.594 -17.047 -14.68 1 98.94 68 LYS B O 1
ATOM 1790 N N . LEU B 1 69 ? 4.047 -19.188 -14.492 1 98.88 69 LEU B N 1
ATOM 1791 C CA . LEU B 1 69 ? 5.043 -19.469 -13.461 1 98.88 69 LEU B CA 1
ATOM 1792 C C . LEU B 1 69 ? 6.176 -20.328 -14.023 1 98.88 69 LEU B C 1
ATOM 1794 O O . LEU B 1 69 ? 5.934 -21.391 -14.578 1 98.88 69 LEU B O 1
ATOM 1798 N N . PHE B 1 70 ? 7.355 -19.812 -13.844 1 98.81 70 PHE B N 1
ATOM 1799 C CA . PHE B 1 70 ? 8.547 -20.547 -14.258 1 98.81 70 PHE B CA 1
ATOM 1800 C C . PHE B 1 70 ? 9.367 -20.969 -13.047 1 98.81 70 PHE B C 1
ATOM 1802 O O . PHE B 1 70 ? 9.398 -20.266 -12.031 1 98.81 70 PHE B O 1
ATOM 1809 N N . LYS B 1 71 ? 10.031 -22.062 -13.141 1 98.44 71 LYS B N 1
ATOM 1810 C CA . LYS B 1 71 ? 11.062 -22.531 -12.219 1 98.44 71 LYS B CA 1
ATOM 1811 C C . LYS B 1 71 ? 12.328 -22.922 -12.961 1 98.44 71 LYS B C 1
ATOM 1813 O O . LYS B 1 71 ? 12.297 -23.797 -13.836 1 98.44 71 LYS B O 1
ATOM 1818 N N . ASN B 1 72 ? 13.398 -22.312 -12.648 1 97.56 72 ASN B N 1
ATOM 1819 C CA . ASN B 1 72 ? 14.656 -22.562 -13.344 1 97.56 72 ASN B CA 1
ATOM 1820 C C . ASN B 1 72 ? 14.484 -22.453 -14.859 1 97.56 72 ASN B C 1
ATOM 1822 O O . ASN B 1 72 ? 14.93 -23.328 -15.602 1 97.56 72 ASN B O 1
ATOM 1826 N N . GLY B 1 73 ? 13.656 -21.516 -15.227 1 96.94 73 GLY B N 1
ATOM 1827 C CA . GLY B 1 73 ? 13.5 -21.203 -16.641 1 96.94 73 GLY B CA 1
ATOM 1828 C C . GLY B 1 73 ? 12.484 -22.094 -17.328 1 96.94 73 GLY B C 1
ATOM 1829 O O . GLY B 1 73 ? 12.195 -21.906 -18.516 1 96.94 73 GLY B O 1
ATOM 1830 N N . GLN B 1 74 ? 11.93 -23.031 -16.547 1 98.38 74 GLN B N 1
ATOM 1831 C CA . GLN B 1 74 ? 10.961 -23.953 -17.125 1 98.38 74 GLN B CA 1
ATOM 1832 C C . GLN B 1 74 ? 9.539 -23.594 -16.703 1 98.38 74 GLN B C 1
ATOM 1834 O O . GLN B 1 74 ? 9.273 -23.359 -15.531 1 98.38 74 GLN B O 1
ATOM 1839 N N . LEU B 1 75 ? 8.68 -23.609 -17.672 1 98.44 75 LEU B N 1
ATOM 1840 C CA . LEU B 1 75 ? 7.281 -23.328 -17.375 1 98.44 75 LEU B CA 1
ATOM 1841 C C . LEU B 1 75 ? 6.68 -24.406 -16.484 1 98.44 75 LEU B C 1
ATOM 1843 O O . LEU B 1 75 ? 6.766 -25.594 -16.781 1 98.44 75 LEU B O 1
ATOM 1847 N N . GLN B 1 76 ? 6.148 -23.953 -15.391 1 98.62 76 GLN B N 1
ATOM 1848 C CA . GLN B 1 76 ? 5.543 -24.891 -14.445 1 98.62 76 GLN B CA 1
ATOM 1849 C C . GLN B 1 76 ? 4.02 -24.859 -14.531 1 98.62 76 GLN B C 1
ATOM 1851 O O . GLN B 1 76 ? 3.363 -25.891 -14.477 1 98.62 76 GLN B O 1
ATOM 1856 N N . LYS B 1 77 ? 3.453 -23.641 -14.656 1 98.56 77 LYS B N 1
ATOM 1857 C CA . LYS B 1 77 ? 2.008 -23.438 -14.625 1 98.56 77 LYS B CA 1
ATOM 1858 C C . LYS B 1 77 ? 1.614 -22.188 -15.414 1 98.56 77 LYS B C 1
ATOM 1860 O O . LYS B 1 77 ? 2.441 -21.297 -15.633 1 98.56 77 LYS B O 1
ATOM 1865 N N . GLN B 1 78 ? 0.39 -22.203 -15.812 1 98.75 78 GLN B N 1
ATOM 1866 C CA . GLN B 1 78 ? -0.231 -21.047 -16.453 1 98.75 78 GLN B CA 1
ATOM 1867 C C . GLN B 1 78 ? -1.646 -20.828 -15.922 1 98.75 78 GLN B C 1
ATOM 1869 O O . GLN B 1 78 ? -2.406 -21.781 -15.75 1 98.75 78 GLN B O 1
ATOM 1874 N N . TYR B 1 79 ? -1.954 -19.594 -15.625 1 98.81 79 TYR B N 1
ATOM 1875 C CA . TYR B 1 79 ? -3.238 -19.25 -15.031 1 98.81 79 TYR B CA 1
ATOM 1876 C C . TYR B 1 79 ? -3.92 -18.141 -15.82 1 98.81 79 TYR B C 1
ATOM 1878 O O . TYR B 1 79 ? -3.262 -17.203 -16.281 1 98.81 79 TYR B O 1
ATOM 1886 N N . PRO B 1 80 ? -5.246 -18.203 -15.961 1 98.75 80 PRO B N 1
ATOM 1887 C CA . PRO B 1 80 ? -5.969 -17.016 -16.422 1 98.75 80 PRO B CA 1
ATOM 1888 C C . PRO B 1 80 ? -6.047 -15.93 -15.352 1 98.75 80 PRO B C 1
ATOM 1890 O O . PRO B 1 80 ? -6.148 -16.234 -14.164 1 98.75 80 PRO B O 1
ATOM 1893 N N . ILE B 1 81 ? -6.004 -14.703 -15.773 1 98.75 81 ILE B N 1
ATOM 1894 C CA . ILE B 1 81 ? -6.031 -13.602 -14.82 1 98.75 81 ILE B CA 1
ATOM 1895 C C . ILE B 1 81 ? -6.918 -12.484 -15.352 1 98.75 81 ILE B C 1
ATOM 1897 O O . ILE B 1 81 ? -7.305 -12.484 -16.516 1 98.75 81 ILE B O 1
ATOM 1901 N N . ALA B 1 82 ? -7.324 -11.633 -14.477 1 98.25 82 ALA B N 1
ATOM 1902 C CA . ALA B 1 82 ? -7.867 -10.328 -14.836 1 98.25 82 ALA B CA 1
ATOM 1903 C C . ALA B 1 82 ? -6.848 -9.219 -14.578 1 98.25 82 ALA B C 1
ATOM 1905 O O . ALA B 1 82 ? -5.992 -9.344 -13.703 1 98.25 82 ALA B O 1
ATOM 1906 N N . VAL B 1 83 ? -6.957 -8.164 -15.422 1 97 83 VAL B N 1
ATOM 1907 C CA . VAL B 1 83 ? -6.004 -7.062 -15.312 1 97 83 VAL B CA 1
ATOM 1908 C C . VAL B 1 83 ? -6.754 -5.73 -15.242 1 97 83 VAL B C 1
ATOM 1910 O O . VAL B 1 83 ? -7.988 -5.707 -15.227 1 97 83 VAL B O 1
ATOM 1913 N N . GLY B 1 84 ? -5.973 -4.719 -15.18 1 94.62 84 GLY B N 1
ATOM 1914 C CA . GLY B 1 84 ? -6.555 -3.396 -15.031 1 94.62 84 GLY B CA 1
ATOM 1915 C C . GLY B 1 84 ? -7.328 -2.943 -16.266 1 94.62 84 GLY B C 1
ATOM 1916 O O . GLY B 1 84 ? -6.93 -3.229 -17.391 1 94.62 84 GLY B O 1
ATOM 1917 N N . ARG B 1 85 ? -8.43 -2.246 -15.969 1 87.88 85 ARG B N 1
ATOM 1918 C CA . ARG B 1 85 ? -9.234 -1.653 -17.031 1 87.88 85 ARG B CA 1
ATOM 1919 C C . ARG B 1 85 ? -8.562 -0.403 -17.594 1 87.88 85 ARG B C 1
ATOM 1921 O O . ARG B 1 85 ? -7.531 0.038 -17.078 1 87.88 85 ARG B O 1
ATOM 1928 N N . ILE B 1 86 ? -9.211 0.063 -18.562 1 75.62 86 ILE B N 1
ATOM 1929 C CA . ILE B 1 86 ? -8.711 1.281 -19.188 1 75.62 86 ILE B CA 1
ATOM 1930 C C . ILE B 1 86 ? -8.609 2.395 -18.141 1 75.62 86 ILE B C 1
ATOM 1932 O O . ILE B 1 86 ? -9.5 2.541 -17.297 1 75.62 86 ILE B O 1
ATOM 1936 N N . LEU B 1 87 ? -7.512 3.25 -18.188 1 73.19 87 LEU B N 1
ATOM 1937 C CA . LEU B 1 87 ? -7.215 4.383 -17.312 1 73.19 87 LEU B CA 1
ATOM 1938 C C . LEU B 1 87 ? -6.711 3.91 -15.953 1 73.19 87 LEU B C 1
ATOM 1940 O O . LEU B 1 87 ? -6.266 4.719 -15.133 1 73.19 87 LEU B O 1
ATOM 1944 N N . HIS B 1 88 ? -6.805 2.6 -15.727 1 80 88 HIS B N 1
ATOM 1945 C CA . HIS B 1 88 ? -6.266 1.987 -14.523 1 80 88 HIS B CA 1
ATOM 1946 C C . HIS B 1 88 ? -5.426 0.758 -14.852 1 80 88 HIS B C 1
ATOM 1948 O O . HIS B 1 88 ? -5.633 -0.313 -14.281 1 80 88 HIS B O 1
ATOM 1954 N N . GLU B 1 89 ? -4.523 0.989 -15.617 1 87.88 89 GLU B N 1
ATOM 1955 C CA . GLU B 1 89 ? -3.801 -0.117 -16.234 1 87.88 89 GLU B CA 1
ATOM 1956 C C . GLU B 1 89 ? -2.846 -0.775 -15.242 1 87.88 89 GLU B C 1
ATOM 1958 O O . GLU B 1 89 ? -2.297 -0.107 -14.367 1 87.88 89 GLU B O 1
ATOM 1963 N N . THR B 1 90 ? -2.684 -1.999 -15.422 1 94.62 90 THR B N 1
ATOM 1964 C CA . THR B 1 90 ? -1.633 -2.73 -14.727 1 94.62 90 THR B CA 1
ATOM 1965 C C . THR B 1 90 ? -0.254 -2.221 -15.133 1 94.62 90 THR B C 1
ATOM 1967 O O . THR B 1 90 ? 0.012 -2.02 -16.312 1 94.62 90 THR B O 1
ATOM 1970 N N . PRO B 1 91 ? 0.561 -2.002 -14.211 1 94.81 91 PRO B N 1
ATOM 1971 C CA . PRO B 1 91 ? 1.868 -1.443 -14.562 1 94.81 91 PRO B CA 1
ATOM 1972 C C . PRO B 1 91 ? 2.762 -2.447 -15.289 1 94.81 91 PRO B C 1
ATOM 1974 O O . PRO B 1 91 ? 2.848 -3.609 -14.883 1 94.81 91 PRO B O 1
ATOM 1977 N N . VAL B 1 92 ? 3.412 -1.992 -16.328 1 96.62 92 VAL B N 1
ATOM 1978 C CA . VAL B 1 92 ? 4.375 -2.807 -17.062 1 96.62 92 VAL B CA 1
ATOM 1979 C C . VAL B 1 92 ? 5.762 -2.646 -16.453 1 96.62 92 VAL B C 1
ATOM 1981 O O . VAL B 1 92 ? 6.141 -1.548 -16.031 1 96.62 92 VAL B O 1
ATOM 1984 N N . GLY B 1 93 ? 6.531 -3.713 -16.391 1 96.81 93 GLY B N 1
ATOM 1985 C CA . GLY B 1 93 ? 7.887 -3.627 -15.875 1 96.81 93 GLY B CA 1
ATOM 1986 C C . GLY B 1 93 ? 8.281 -4.816 -15.023 1 96.81 93 GLY B C 1
ATOM 1987 O O . GLY B 1 93 ? 7.645 -5.871 -15.086 1 96.81 93 GLY B O 1
ATOM 1988 N N . ASP B 1 94 ? 9.43 -4.652 -14.297 1 96.88 94 ASP B N 1
ATOM 1989 C CA . ASP B 1 94 ? 9.969 -5.703 -13.43 1 96.88 94 ASP B CA 1
ATOM 1990 C C . ASP B 1 94 ? 9.719 -5.379 -11.961 1 96.88 94 ASP B C 1
ATOM 1992 O O . ASP B 1 94 ? 10.055 -4.293 -11.492 1 96.88 94 ASP B O 1
ATOM 1996 N N . PHE B 1 95 ? 9.148 -6.352 -11.273 1 97.62 95 PHE B N 1
ATOM 1997 C CA . PHE B 1 95 ? 8.789 -6.23 -9.867 1 97.62 95 PHE B CA 1
ATOM 1998 C C . PHE B 1 95 ? 9.195 -7.48 -9.094 1 97.62 95 PHE B C 1
ATOM 2000 O O . PHE B 1 95 ? 9.789 -8.398 -9.664 1 97.62 95 PHE B O 1
ATOM 2007 N N . ILE B 1 96 ? 8.914 -7.48 -7.754 1 97.38 96 ILE B N 1
ATOM 2008 C CA . ILE B 1 96 ? 9.055 -8.672 -6.926 1 97.38 96 ILE B CA 1
ATOM 2009 C C . ILE B 1 96 ? 7.879 -8.766 -5.953 1 97.38 96 ILE B C 1
ATOM 2011 O O . ILE B 1 96 ? 7.207 -7.766 -5.684 1 97.38 96 ILE B O 1
ATOM 2015 N N . ILE B 1 97 ? 7.672 -9.938 -5.48 1 97.38 97 ILE B N 1
ATOM 2016 C CA . ILE B 1 97 ? 6.723 -10.125 -4.387 1 97.38 97 ILE B CA 1
ATOM 2017 C C . ILE B 1 97 ? 7.359 -9.68 -3.072 1 97.38 97 ILE B C 1
ATOM 2019 O O . ILE B 1 97 ? 8.414 -10.188 -2.68 1 97.38 97 ILE B O 1
ATOM 2023 N N . ILE B 1 98 ? 6.617 -8.75 -2.338 1 93.69 98 ILE B N 1
ATOM 2024 C CA . ILE B 1 98 ? 7.312 -8.227 -1.17 1 93.69 98 ILE B CA 1
ATOM 2025 C C . ILE B 1 98 ? 6.562 -8.617 0.1 1 93.69 98 ILE B C 1
ATOM 2027 O O . ILE B 1 98 ? 7.082 -8.461 1.209 1 93.69 98 ILE B O 1
ATOM 2031 N N . ASN B 1 99 ? 5.387 -9.109 -0.086 1 92 99 ASN B N 1
ATOM 2032 C CA . ASN B 1 99 ? 4.574 -9.523 1.052 1 92 99 ASN B CA 1
ATOM 2033 C C . ASN B 1 99 ? 3.428 -10.438 0.619 1 92 99 ASN B C 1
ATOM 2035 O O . ASN B 1 99 ? 3.008 -10.406 -0.54 1 92 99 ASN B O 1
ATOM 2039 N N . LYS B 1 100 ? 3.037 -11.312 1.613 1 93.88 100 LYS B N 1
ATOM 2040 C CA . LYS B 1 100 ? 1.863 -12.164 1.441 1 93.88 100 LYS B CA 1
ATOM 2041 C C . LYS B 1 100 ? 0.906 -12.023 2.621 1 93.88 100 LYS B C 1
ATOM 2043 O O . LYS B 1 100 ? 1.334 -12.016 3.777 1 93.88 100 LYS B O 1
ATOM 2048 N N . ALA B 1 101 ? -0.313 -11.953 2.275 1 91.88 101 ALA B N 1
ATOM 2049 C CA . ALA B 1 101 ? -1.354 -11.812 3.293 1 91.88 101 ALA B CA 1
ATOM 2050 C C . ALA B 1 101 ? -2.531 -12.742 3.004 1 91.88 101 ALA B C 1
ATOM 2052 O O . ALA B 1 101 ? -3.357 -12.453 2.137 1 91.88 101 ALA B O 1
ATOM 2053 N N . PRO B 1 102 ? -2.625 -13.82 3.76 1 92.62 102 PRO B N 1
ATOM 2054 C CA . PRO B 1 102 ? -3.742 -14.742 3.537 1 92.62 102 PRO B CA 1
ATOM 2055 C C . PRO B 1 102 ? -5.078 -14.18 4.016 1 92.62 102 PRO B C 1
ATOM 2057 O O . PRO B 1 102 ? -5.117 -13.422 4.988 1 92.62 102 PRO B O 1
ATOM 2060 N N . ASN B 1 103 ? -6.137 -14.461 3.27 1 89.69 103 ASN B N 1
ATOM 2061 C CA . ASN B 1 103 ? -7.531 -14.188 3.598 1 89.69 103 ASN B CA 1
ATOM 2062 C C . ASN B 1 103 ? -7.758 -12.703 3.869 1 89.69 103 ASN B C 1
ATOM 2064 O O . ASN B 1 103 ? -8.328 -12.336 4.898 1 89.69 103 ASN B O 1
ATOM 2068 N N . PRO B 1 104 ? -7.375 -11.875 2.996 1 83.88 104 PRO B N 1
ATOM 2069 C CA . PRO B 1 104 ? -7.637 -10.445 3.164 1 83.88 104 PRO B CA 1
ATOM 2070 C C . PRO B 1 104 ? -9.133 -10.117 3.156 1 83.88 104 PRO B C 1
ATOM 2072 O O . PRO B 1 104 ? -9.539 -9.086 3.701 1 83.88 104 PRO B O 1
ATOM 2075 N N . GLY B 1 105 ? -9.891 -10.961 2.387 1 82.06 105 GLY B N 1
ATOM 2076 C CA . GLY B 1 105 ? -11.336 -10.797 2.342 1 82.06 105 GLY B CA 1
ATOM 2077 C C . GLY B 1 105 ? -11.789 -9.805 1.29 1 82.06 105 GLY B C 1
ATOM 2078 O O . GLY B 1 105 ? -10.984 -9.32 0.498 1 82.06 105 GLY B O 1
ATOM 2079 N N . GLY B 1 106 ? -13.141 -9.758 1.101 1 85.94 106 GLY B N 1
ATOM 2080 C CA . GLY B 1 106 ? -13.719 -8.812 0.157 1 85.94 106 GLY B CA 1
ATOM 2081 C C . GLY B 1 106 ? -13.266 -9.047 -1.272 1 85.94 106 GLY B C 1
ATOM 2082 O O . GLY B 1 106 ? -13.242 -10.188 -1.742 1 85.94 106 GLY B O 1
ATOM 2083 N N . PRO B 1 107 ? -12.945 -7.867 -1.952 1 87 107 PRO B N 1
ATOM 2084 C CA . PRO B 1 107 ? -12.586 -7.977 -3.367 1 87 107 PRO B CA 1
ATOM 2085 C C . PRO B 1 107 ? -11.258 -8.711 -3.584 1 87 107 PRO B C 1
ATOM 2087 O O . PRO B 1 107 ? -10.945 -9.102 -4.707 1 87 107 PRO B O 1
ATOM 2090 N N . TYR B 1 108 ? -10.508 -8.984 -2.525 1 91.25 108 TYR B N 1
ATOM 2091 C CA . TYR B 1 108 ? -9.164 -9.531 -2.662 1 91.25 108 TYR B CA 1
ATOM 2092 C C . TYR B 1 108 ? -9.18 -11.047 -2.527 1 91.25 108 TYR B C 1
ATOM 2094 O O . TYR B 1 108 ? -8.172 -11.711 -2.777 1 91.25 108 TYR B O 1
ATOM 2102 N N . GLY B 1 109 ? -10.352 -11.562 -2.092 1 93.31 109 GLY B N 1
ATOM 2103 C CA . GLY B 1 109 ? -10.5 -13.008 -2.02 1 93.31 109 GLY B CA 1
ATOM 2104 C C . GLY B 1 109 ? -9.68 -13.633 -0.903 1 93.31 109 GLY B C 1
ATOM 2105 O O . GLY B 1 109 ? -9.719 -13.164 0.236 1 93.31 109 GLY B O 1
ATOM 2106 N N . THR B 1 110 ? -8.914 -14.656 -1.253 1 95.12 110 THR B N 1
ATOM 2107 C CA . THR B 1 110 ? -8.391 -15.516 -0.198 1 95.12 110 THR B CA 1
ATOM 2108 C C . THR B 1 110 ? -6.887 -15.297 -0.023 1 95.12 110 THR B C 1
ATOM 2110 O O . THR B 1 110 ? -6.285 -15.82 0.919 1 95.12 110 THR B O 1
ATOM 2113 N N . MET B 1 111 ? -6.254 -14.5 -0.895 1 96.44 111 MET B N 1
ATOM 2114 C CA . MET B 1 111 ? -4.812 -14.289 -0.816 1 96.44 111 MET B CA 1
ATOM 2115 C C . MET B 1 111 ? -4.414 -13 -1.521 1 96.44 111 MET B C 1
ATOM 2117 O O . MET B 1 111 ? -4.926 -12.688 -2.6 1 96.44 111 MET B O 1
ATOM 2121 N N . TRP B 1 112 ? -3.566 -12.32 -0.845 1 95.88 112 TRP B N 1
ATOM 2122 C CA . TRP B 1 112 ? -2.934 -11.141 -1.428 1 95.88 112 TRP B CA 1
ATOM 2123 C C . TRP B 1 112 ? -1.415 -11.297 -1.441 1 95.88 112 TRP B C 1
ATOM 2125 O O . TRP B 1 112 ? -0.812 -11.664 -0.431 1 95.88 112 TRP B O 1
ATOM 2135 N N . MET B 1 113 ? -0.791 -11.008 -2.535 1 97.44 113 MET B N 1
ATOM 2136 C CA . MET B 1 113 ? 0.658 -10.867 -2.65 1 97.44 113 MET B CA 1
ATOM 2137 C C . MET B 1 113 ? 1.026 -9.484 -3.191 1 97.44 113 MET B C 1
ATOM 2139 O O . MET B 1 113 ? 0.671 -9.141 -4.32 1 97.44 113 MET B O 1
ATOM 2143 N N . SER B 1 114 ? 1.753 -8.742 -2.438 1 96.38 114 SER B N 1
ATOM 2144 C CA . SER B 1 114 ? 2.117 -7.383 -2.834 1 96.38 114 SER B CA 1
ATOM 2145 C C . SER B 1 114 ? 3.238 -7.395 -3.867 1 96.38 114 SER B C 1
ATOM 2147 O O . SER B 1 114 ? 4.191 -8.172 -3.75 1 96.38 114 SER B O 1
ATOM 2149 N N . LEU B 1 115 ? 3.125 -6.523 -4.875 1 97.25 115 LEU B N 1
ATOM 2150 C CA . LEU B 1 115 ? 4.238 -6.227 -5.77 1 97.25 115 LEU B CA 1
ATOM 2151 C C . LEU B 1 115 ? 5.082 -5.078 -5.227 1 97.25 115 LEU B C 1
ATOM 2153 O O . LEU B 1 115 ? 4.609 -4.293 -4.398 1 97.25 115 LEU B O 1
ATOM 2157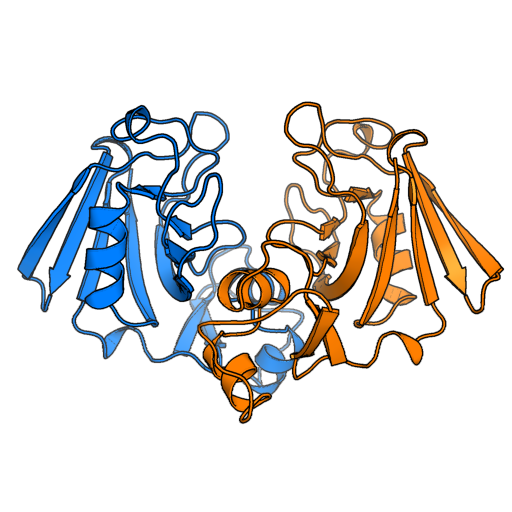 N N . SER B 1 116 ? 6.32 -4.984 -5.66 1 96.19 116 SER B N 1
ATOM 2158 C CA . SER B 1 116 ? 7.172 -3.84 -5.348 1 96.19 116 SER B CA 1
ATOM 2159 C C . SER B 1 116 ? 6.75 -2.604 -6.133 1 96.19 116 SER B C 1
ATOM 2161 O O . SER B 1 116 ? 7.57 -1.983 -6.812 1 96.19 116 SER B O 1
ATOM 2163 N N . LYS B 1 117 ? 5.562 -2.326 -6.082 1 94.75 117 LYS B N 1
ATOM 2164 C CA . LYS B 1 117 ? 4.883 -1.173 -6.664 1 94.75 117 LYS B CA 1
ATOM 2165 C C . LYS B 1 117 ? 3.699 -0.741 -5.809 1 94.75 117 LYS B C 1
ATOM 2167 O O . LYS B 1 117 ? 2.82 -1.549 -5.504 1 94.75 117 LYS B O 1
ATOM 2172 N N . GLN B 1 118 ? 3.748 0.51 -5.41 1 90.75 118 GLN B N 1
ATOM 2173 C CA . GLN B 1 118 ? 2.688 1.028 -4.551 1 90.75 118 GLN B CA 1
ATOM 2174 C C . GLN B 1 118 ? 1.311 0.686 -5.113 1 90.75 118 GLN B C 1
ATOM 2176 O O . GLN B 1 118 ? 1.065 0.843 -6.312 1 90.75 118 GLN B O 1
ATOM 2181 N N . HIS B 1 119 ? 0.422 0.044 -4.324 1 90.5 119 HIS B N 1
ATOM 2182 C CA . HIS B 1 119 ? -0.999 -0.189 -4.559 1 90.5 119 HIS B CA 1
ATOM 2183 C C . HIS B 1 119 ? -1.226 -1.492 -5.316 1 90.5 119 HIS B C 1
ATOM 2185 O O . HIS B 1 119 ? -2.355 -1.981 -5.395 1 90.5 119 HIS B O 1
ATOM 2191 N N . TYR B 1 120 ? -0.218 -2.061 -5.895 1 94.5 120 TYR B N 1
ATOM 2192 C CA . TYR B 1 120 ? -0.441 -3.168 -6.816 1 94.5 120 TYR B CA 1
ATOM 2193 C C . TYR B 1 120 ? -0.072 -4.5 -6.176 1 94.5 120 TYR B C 1
ATOM 2195 O O . TYR B 1 120 ? 0.877 -4.574 -5.391 1 94.5 120 TYR B O 1
ATOM 2203 N N . GLY B 1 121 ? -0.793 -5.504 -6.602 1 97.12 121 GLY B N 1
ATOM 2204 C CA . GLY B 1 121 ? -0.568 -6.863 -6.133 1 97.12 121 GLY B CA 1
ATOM 2205 C C . GLY B 1 121 ? -1.234 -7.914 -7 1 97.12 121 GLY B C 1
ATOM 2206 O O . GLY B 1 121 ? -1.899 -7.582 -7.984 1 97.12 121 GLY B O 1
ATOM 2207 N N . ILE B 1 122 ? -0.896 -9.125 -6.715 1 98.38 122 ILE B N 1
ATOM 2208 C CA . ILE B 1 122 ? -1.567 -10.312 -7.23 1 98.38 122 ILE B CA 1
ATOM 2209 C C . ILE B 1 122 ? -2.484 -10.891 -6.156 1 98.38 122 ILE B C 1
ATOM 2211 O O . ILE B 1 122 ? -2.035 -11.211 -5.051 1 98.38 122 ILE B O 1
ATOM 2215 N N . HIS B 1 123 ? -3.752 -11.008 -6.492 1 97.81 123 HIS B N 1
ATOM 2216 C CA . HIS B 1 123 ? -4.645 -11.414 -5.41 1 97.81 123 HIS B CA 1
ATOM 2217 C C . HIS B 1 123 ? -5.809 -12.242 -5.941 1 97.81 123 HIS B C 1
ATOM 2219 O O . HIS B 1 123 ? -5.961 -12.406 -7.152 1 97.81 123 HIS B O 1
ATOM 2225 N N . GLY B 1 124 ? -6.516 -12.781 -5.012 1 97.75 124 GLY B N 1
ATOM 2226 C CA . GLY B 1 124 ? -7.75 -13.469 -5.34 1 97.75 124 GLY B CA 1
ATOM 2227 C C . GLY B 1 124 ? -8.898 -12.523 -5.66 1 97.75 124 GLY B C 1
ATOM 2228 O O . GLY B 1 124 ? -8.672 -11.398 -6.105 1 97.75 124 GLY B O 1
ATOM 2229 N N . THR B 1 125 ? -10.156 -13.094 -5.566 1 96.38 125 THR B N 1
ATOM 2230 C CA . THR B 1 125 ? -11.305 -12.273 -5.926 1 96.38 125 THR B CA 1
ATOM 2231 C C . THR B 1 125 ? -12.586 -12.859 -5.336 1 96.38 125 THR B C 1
ATOM 2233 O O . THR B 1 125 ? -12.664 -14.055 -5.062 1 96.38 125 THR B O 1
ATOM 2236 N N . ASN B 1 126 ? -13.516 -11.945 -5.117 1 94.56 126 ASN B N 1
ATOM 2237 C CA . ASN B 1 126 ? -14.867 -12.391 -4.773 1 94.56 126 ASN B CA 1
ATOM 2238 C C . ASN B 1 126 ? -15.789 -12.367 -5.988 1 94.56 126 ASN B C 1
ATOM 2240 O O . ASN B 1 126 ? -17 -12.594 -5.863 1 94.56 126 ASN B O 1
ATOM 2244 N N . ASN B 1 127 ? -15.266 -12.094 -7.16 1 96.44 127 ASN B N 1
ATOM 2245 C CA . ASN B 1 127 ? -15.961 -12.062 -8.438 1 96.44 127 ASN B CA 1
ATOM 2246 C C . ASN B 1 127 ? -15.242 -12.898 -9.492 1 96.44 127 ASN B C 1
ATOM 2248 O O . ASN B 1 127 ? -14.68 -12.359 -10.445 1 96.44 127 ASN B O 1
ATOM 2252 N N . PRO B 1 128 ? -15.398 -14.234 -9.43 1 97.31 128 PRO B N 1
ATOM 2253 C CA . PRO B 1 128 ? -14.664 -15.125 -10.328 1 97.31 128 PRO B CA 1
ATOM 2254 C C . PRO B 1 128 ? -14.977 -14.859 -11.797 1 97.31 128 PRO B C 1
ATOM 2256 O O . PRO B 1 128 ? -14.148 -15.156 -12.672 1 97.31 128 PRO B O 1
ATOM 2259 N N . SER B 1 129 ? -16.109 -14.289 -12.078 1 97.31 129 SER B N 1
ATOM 2260 C CA . SER B 1 129 ? -16.5 -14.031 -13.453 1 97.31 129 SER B CA 1
ATOM 2261 C C . SER B 1 129 ? -15.648 -12.938 -14.078 1 97.31 129 SER B C 1
ATOM 2263 O O . SER B 1 129 ? -15.664 -12.742 -15.297 1 97.31 129 SER B O 1
ATOM 2265 N N . SER B 1 130 ? -14.906 -12.203 -13.258 1 96.38 130 SER B N 1
ATOM 2266 C CA . SER B 1 130 ? -14.047 -11.133 -13.75 1 96.38 130 SER B CA 1
ATOM 2267 C C . SER B 1 130 ? -12.789 -11.695 -14.414 1 96.38 130 SER B C 1
ATOM 2269 O O . SER B 1 130 ? -12.094 -10.984 -15.141 1 96.38 130 SER B O 1
ATOM 2271 N N . ILE B 1 131 ? -12.445 -12.906 -14.148 1 98 131 ILE B N 1
ATOM 2272 C CA . ILE B 1 131 ? -11.219 -13.516 -14.641 1 98 131 ILE B CA 1
ATOM 2273 C C . ILE B 1 131 ? -11.273 -13.617 -16.172 1 98 131 ILE B C 1
ATOM 2275 O O . ILE B 1 131 ? -12.305 -13.984 -16.734 1 98 131 ILE B O 1
ATOM 2279 N N . GLY B 1 132 ? -10.18 -13.211 -16.766 1 97.12 132 GLY B N 1
ATOM 2280 C CA . GLY B 1 132 ? -10.102 -13.211 -18.219 1 97.12 132 GLY B CA 1
ATOM 2281 C C . GLY B 1 132 ? -10.43 -11.859 -18.828 1 97.12 132 GLY B C 1
ATOM 2282 O O . GLY B 1 132 ? -10.359 -11.688 -20.047 1 97.12 132 GLY B O 1
ATOM 2283 N N . LYS B 1 133 ? -10.727 -10.852 -17.969 1 96.06 133 LYS B N 1
ATOM 2284 C CA . LYS B 1 133 ? -11.156 -9.547 -18.453 1 96.06 133 LYS B CA 1
ATOM 2285 C C . LYS B 1 133 ? -10.234 -8.438 -17.953 1 96.06 133 LYS B C 1
ATOM 2287 O O . LYS B 1 133 ? -9.391 -8.68 -17.094 1 96.06 133 LYS B O 1
ATOM 2292 N N . ALA B 1 134 ? -10.32 -7.301 -18.562 1 92.19 134 ALA B N 1
ATOM 2293 C CA . ALA B 1 134 ? -9.695 -6.07 -18.078 1 92.19 134 ALA B CA 1
ATOM 2294 C C . ALA B 1 134 ? -10.688 -5.227 -17.297 1 92.19 134 ALA B C 1
ATOM 2296 O O . ALA B 1 134 ? -11.414 -4.414 -17.859 1 92.19 134 ALA B O 1
ATOM 2297 N N . VAL B 1 135 ? -10.641 -5.469 -15.938 1 88.88 135 VAL B N 1
ATOM 2298 C CA . VAL B 1 135 ? -11.766 -4.906 -15.195 1 88.88 135 VAL B CA 1
ATOM 2299 C C . VAL B 1 135 ? -11.281 -4.383 -13.844 1 88.88 135 VAL B C 1
ATOM 2301 O O . VAL B 1 135 ? -12.031 -3.707 -13.133 1 88.88 135 VAL B O 1
ATOM 2304 N N . SER B 1 136 ? -10.047 -4.617 -13.508 1 87.62 136 SER B N 1
ATOM 2305 C CA . SER B 1 136 ? -9.562 -4.242 -12.18 1 87.62 136 SER B CA 1
ATOM 2306 C C . SER B 1 136 ? -9.086 -2.791 -12.156 1 87.62 136 SER B C 1
ATOM 2308 O O . SER B 1 136 ? -9.211 -2.074 -13.156 1 87.62 136 SER B O 1
ATOM 2310 N N . LEU B 1 137 ? -8.625 -2.387 -11.008 1 86.19 137 LEU B N 1
ATOM 2311 C CA . LEU B 1 137 ? -8.008 -1.073 -10.867 1 86.19 137 LEU B CA 1
ATOM 2312 C C . LEU B 1 137 ? -6.488 -1.176 -10.984 1 86.19 137 LEU B C 1
ATOM 2314 O O . LEU B 1 137 ? -5.758 -0.402 -10.367 1 86.19 137 LEU B O 1
ATOM 2318 N N . GLY B 1 138 ? -6.059 -2.242 -11.688 1 91.75 138 GLY B N 1
ATOM 2319 C CA . GLY B 1 138 ? -4.637 -2.332 -11.984 1 91.75 138 GLY B CA 1
ATOM 2320 C C . GLY B 1 138 ? -3.979 -3.562 -11.398 1 91.75 138 GLY B C 1
ATOM 2321 O O . GLY B 1 138 ? -2.92 -3.99 -11.867 1 91.75 138 GLY B O 1
ATOM 2322 N N . CYS B 1 139 ? -4.578 -4.113 -10.391 1 95.5 139 CYS B N 1
ATOM 2323 C CA . CYS B 1 139 ? -4.031 -5.32 -9.781 1 95.5 139 CYS B CA 1
ATOM 2324 C C . CYS B 1 139 ? -4.32 -6.543 -10.641 1 95.5 139 CYS B C 1
ATOM 2326 O O . CYS B 1 139 ? -5.195 -6.508 -11.508 1 95.5 139 CYS B O 1
ATOM 2328 N N . ILE B 1 140 ? -3.586 -7.535 -10.359 1 97.94 140 ILE B N 1
ATOM 2329 C CA . ILE B 1 140 ? -3.787 -8.812 -11.039 1 97.94 140 ILE B CA 1
ATOM 2330 C C . ILE B 1 140 ? -4.699 -9.703 -10.195 1 97.94 140 ILE B C 1
ATOM 2332 O O . ILE B 1 140 ? -4.395 -9.992 -9.039 1 97.94 140 ILE B O 1
ATOM 2336 N N . ARG B 1 141 ? -5.84 -10.102 -10.82 1 98.12 141 ARG B N 1
ATOM 2337 C CA . ARG B 1 141 ? -6.797 -10.969 -10.133 1 98.12 141 ARG B CA 1
ATOM 2338 C C . ARG B 1 141 ? -6.676 -12.414 -10.617 1 98.12 141 ARG B C 1
ATOM 2340 O O . ARG B 1 141 ? -6.496 -12.656 -11.812 1 98.12 141 ARG B O 1
ATOM 2347 N N . MET B 1 142 ? -6.727 -13.281 -9.68 1 98.75 142 MET B N 1
ATOM 2348 C CA . MET B 1 142 ? -6.742 -14.711 -9.961 1 98.75 142 MET B CA 1
ATOM 2349 C C . MET B 1 142 ? -7.934 -15.383 -9.281 1 98.75 142 MET B C 1
ATOM 2351 O O . MET B 1 142 ? -8.523 -14.828 -8.359 1 98.75 142 MET B O 1
ATOM 2355 N N . TYR B 1 143 ? -8.289 -16.594 -9.812 1 98.62 143 TYR B N 1
ATOM 2356 C CA . TYR B 1 143 ? -9.164 -17.438 -9.008 1 98.62 143 TYR B CA 1
ATOM 2357 C C . TYR B 1 143 ? -8.547 -17.719 -7.645 1 98.62 143 TYR B C 1
ATOM 2359 O O . TYR B 1 143 ? -7.332 -17.859 -7.523 1 98.62 143 TYR B O 1
ATOM 2367 N N . ASN B 1 144 ? -9.383 -17.828 -6.719 1 98.44 144 ASN B N 1
ATOM 2368 C CA . ASN B 1 144 ? -8.898 -18.047 -5.359 1 98.44 144 ASN B CA 1
ATOM 2369 C C . ASN B 1 144 ? -8.031 -19.297 -5.27 1 98.44 144 ASN B C 1
ATOM 2371 O O . ASN B 1 144 ? -6.961 -19.266 -4.66 1 98.44 144 ASN B O 1
ATOM 2375 N N . LYS B 1 145 ? -8.477 -20.344 -5.855 1 98.5 145 LYS B N 1
ATOM 2376 C CA . LYS B 1 145 ? -7.699 -21.562 -5.824 1 98.5 145 LYS B CA 1
ATOM 2377 C C . LYS B 1 145 ? -6.328 -21.375 -6.465 1 98.5 145 LYS B C 1
ATOM 2379 O O . LYS B 1 145 ? -5.328 -21.906 -5.988 1 98.5 145 LYS B O 1
ATOM 2384 N N . ASP B 1 146 ? -6.27 -20.609 -7.512 1 98.75 146 ASP B N 1
ATOM 2385 C CA . ASP B 1 146 ? -5.035 -20.391 -8.266 1 98.75 146 ASP B CA 1
ATOM 2386 C C . ASP B 1 146 ? -4.047 -19.547 -7.465 1 98.75 146 ASP B C 1
ATOM 2388 O O . ASP B 1 146 ? -2.859 -19.875 -7.391 1 98.75 146 ASP B O 1
ATOM 2392 N N . VAL B 1 147 ? -4.504 -18.484 -6.883 1 98.81 147 VAL B N 1
ATOM 2393 C CA . VAL B 1 147 ? -3.604 -17.594 -6.168 1 98.81 147 VAL B CA 1
ATOM 2394 C C . VAL B 1 147 ? -3.082 -18.281 -4.906 1 98.81 147 VAL B C 1
ATOM 2396 O O . VAL B 1 147 ? -1.938 -18.062 -4.5 1 98.81 147 VAL B O 1
ATOM 2399 N N . GLU B 1 148 ? -3.896 -19.078 -4.324 1 98.44 148 GLU B N 1
ATOM 2400 C CA . GLU B 1 148 ? -3.445 -19.859 -3.176 1 98.44 148 GLU B CA 1
ATOM 2401 C C . GLU B 1 148 ? -2.332 -20.828 -3.568 1 98.44 148 GLU B C 1
ATOM 2403 O O . GLU B 1 148 ? -1.331 -20.953 -2.859 1 98.44 148 GLU B O 1
ATOM 2408 N N . GLU B 1 149 ? -2.549 -21.484 -4.629 1 98.69 149 GLU B N 1
ATOM 2409 C CA . GLU B 1 149 ? -1.52 -22.391 -5.125 1 98.69 149 GLU B CA 1
ATOM 2410 C C . GLU B 1 149 ? -0.227 -21.656 -5.441 1 98.69 149 GLU B C 1
ATOM 2412 O O . GLU B 1 149 ? 0.854 -22.062 -5.02 1 98.69 149 GLU B O 1
ATOM 2417 N N . LEU B 1 150 ? -0.369 -20.578 -6.199 1 98.75 150 LEU B N 1
ATOM 2418 C CA . LEU B 1 150 ? 0.792 -19.766 -6.562 1 98.75 150 LEU B CA 1
ATOM 2419 C C . LEU B 1 150 ? 1.547 -19.312 -5.32 1 98.75 150 LEU B C 1
ATOM 2421 O O . LEU B 1 150 ? 2.775 -19.406 -5.27 1 98.75 150 LEU B O 1
ATOM 2425 N N . SER B 1 151 ? 0.813 -18.859 -4.336 1 98.31 151 SER B N 1
ATOM 2426 C CA . SER B 1 151 ? 1.403 -18.328 -3.111 1 98.31 151 SER B CA 1
ATOM 2427 C C . SER B 1 151 ? 2.207 -19.391 -2.377 1 98.31 151 SER B C 1
ATOM 2429 O O . SER B 1 151 ? 3.217 -19.094 -1.737 1 98.31 151 SER B O 1
ATOM 2431 N N . ARG B 1 152 ? 1.753 -20.578 -2.414 1 97.75 152 ARG B N 1
ATOM 2432 C CA . ARG B 1 152 ? 2.453 -21.672 -1.75 1 97.75 152 ARG B CA 1
ATOM 2433 C C . ARG B 1 152 ? 3.764 -22 -2.459 1 97.75 152 ARG B C 1
ATOM 2435 O O . ARG B 1 152 ? 4.723 -22.438 -1.826 1 97.75 152 ARG B O 1
ATOM 2442 N N . LEU B 1 153 ? 3.803 -21.734 -3.697 1 98.06 153 LEU B N 1
ATOM 2443 C CA . LEU B 1 153 ? 4.949 -22.141 -4.508 1 98.06 153 LEU B CA 1
ATOM 2444 C C . LEU B 1 153 ? 6.039 -21.078 -4.465 1 98.06 153 LEU B C 1
ATOM 2446 O O . LEU B 1 153 ? 7.227 -21.406 -4.387 1 98.06 153 LEU B O 1
ATOM 2450 N N . VAL B 1 154 ? 5.656 -19.844 -4.465 1 98.12 154 VAL B N 1
ATOM 2451 C CA . VAL B 1 154 ? 6.656 -18.797 -4.688 1 98.12 154 VAL B CA 1
ATOM 2452 C C . VAL B 1 154 ? 6.969 -18.094 -3.373 1 98.12 154 VAL B C 1
ATOM 2454 O O . VAL B 1 154 ? 6.059 -17.734 -2.625 1 98.12 154 VAL B O 1
ATOM 2457 N N . PRO B 1 155 ? 8.211 -17.922 -3.068 1 96.5 155 PRO B N 1
ATOM 2458 C CA . PRO B 1 155 ? 8.57 -17.172 -1.863 1 96.5 155 PRO B CA 1
ATOM 2459 C C . PRO B 1 155 ? 8.562 -15.656 -2.08 1 96.5 155 PRO B C 1
ATOM 2461 O O . PRO B 1 155 ? 8.516 -15.195 -3.223 1 96.5 155 PRO B O 1
ATOM 2464 N N . ILE B 1 156 ? 8.57 -14.938 -0.958 1 94.44 156 ILE B N 1
ATOM 2465 C CA . ILE B 1 156 ? 8.836 -13.508 -0.998 1 94.44 156 ILE B CA 1
ATOM 2466 C C . ILE B 1 156 ? 10.172 -13.242 -1.691 1 94.44 156 ILE B C 1
ATOM 2468 O O . ILE B 1 156 ? 11.148 -13.953 -1.457 1 94.44 156 ILE B O 1
ATOM 2472 N N . GLY B 1 157 ? 10.188 -12.258 -2.525 1 96.19 157 GLY B N 1
ATOM 2473 C CA . GLY B 1 157 ? 11.375 -11.953 -3.309 1 96.19 157 GLY B CA 1
ATOM 2474 C C . GLY B 1 157 ? 11.281 -12.438 -4.746 1 96.19 157 GLY B C 1
ATOM 2475 O O . GLY B 1 157 ? 12.102 -12.055 -5.586 1 96.19 157 GLY B O 1
ATOM 2476 N N . THR B 1 158 ? 10.289 -13.234 -5.051 1 98.19 158 THR B N 1
ATOM 2477 C CA . THR B 1 158 ? 10.125 -13.789 -6.391 1 98.19 158 THR B CA 1
ATOM 2478 C C . THR B 1 158 ? 9.961 -12.672 -7.422 1 98.19 158 THR B C 1
ATOM 2480 O O . THR B 1 158 ? 9.211 -11.719 -7.199 1 98.19 158 THR B O 1
ATOM 2483 N N . ARG B 1 159 ? 10.648 -12.891 -8.539 1 98.25 159 ARG B N 1
ATOM 2484 C CA . ARG B 1 159 ? 10.586 -11.906 -9.617 1 98.25 159 ARG B CA 1
ATOM 2485 C C . ARG B 1 159 ? 9.25 -11.992 -10.352 1 98.25 159 ARG B C 1
ATOM 2487 O O . ARG B 1 159 ? 8.734 -13.086 -10.586 1 98.25 159 ARG B O 1
ATOM 2494 N N . VAL B 1 160 ? 8.727 -10.82 -10.695 1 98.75 160 VAL B N 1
ATOM 2495 C CA . VAL B 1 160 ? 7.504 -10.695 -11.477 1 98.75 160 VAL B CA 1
ATOM 2496 C C . VAL B 1 160 ? 7.734 -9.742 -12.648 1 98.75 160 VAL B C 1
ATOM 2498 O O . VAL B 1 160 ? 8.016 -8.555 -12.445 1 98.75 160 VAL B O 1
ATOM 2501 N N . THR B 1 161 ? 7.629 -10.242 -13.844 1 98.69 161 THR B N 1
ATOM 2502 C CA . THR B 1 161 ? 7.711 -9.414 -15.047 1 98.69 161 THR B CA 1
ATOM 2503 C C . THR B 1 161 ? 6.332 -9.234 -15.672 1 98.69 161 THR B C 1
ATOM 2505 O O . THR B 1 161 ? 5.641 -10.219 -15.961 1 98.69 161 THR B O 1
ATOM 2508 N N . ILE B 1 162 ? 5.938 -8 -15.836 1 98.62 162 ILE B N 1
ATOM 2509 C CA . ILE B 1 162 ? 4.652 -7.691 -16.453 1 98.62 162 ILE B CA 1
ATOM 2510 C C . ILE B 1 162 ? 4.879 -7.047 -17.812 1 98.62 162 ILE B C 1
ATOM 2512 O O . ILE B 1 162 ? 5.578 -6.035 -17.922 1 98.62 162 ILE B O 1
ATOM 2516 N N . ASN B 1 163 ? 4.293 -7.605 -18.781 1 98.06 163 ASN B N 1
ATOM 2517 C CA . ASN B 1 163 ? 4.434 -7.125 -20.156 1 98.06 163 ASN B CA 1
ATOM 2518 C C . ASN B 1 163 ? 3.078 -6.941 -20.828 1 98.06 163 ASN B C 1
ATOM 2520 O O . ASN B 1 163 ? 2.078 -7.512 -20.375 1 98.06 163 ASN B O 1
ATOM 2524 N N . PRO B 1 164 ? 2.996 -6.133 -21.812 1 95.81 164 PRO B N 1
ATOM 2525 C CA . PRO B 1 164 ? 1.733 -5.953 -22.531 1 95.81 164 PRO B CA 1
ATOM 2526 C C . PRO B 1 164 ? 1.185 -7.258 -23.094 1 95.81 164 PRO B C 1
ATOM 2528 O O . PRO B 1 164 ? 1.952 -8.18 -23.391 1 95.81 164 PRO B O 1
#